Protein AF-X1KBC5-F1 (afdb_monomer_lite)

Radius of gyration: 38.92 Å; chains: 1; bounding box: 91×34×93 Å

Organism: NCBI:txid412755

Structure (mmCIF, N/CA/C/O backbone):
data_AF-X1KBC5-F1
#
_entry.id   AF-X1KBC5-F1
#
loop_
_atom_site.group_PDB
_atom_site.id
_atom_site.type_symbol
_atom_site.label_atom_id
_atom_site.label_alt_id
_atom_site.label_comp_id
_atom_site.label_asym_id
_atom_site.label_entity_id
_atom_site.label_seq_id
_atom_site.pdbx_PDB_ins_code
_atom_site.Cartn_x
_atom_site.Cartn_y
_atom_site.Cartn_z
_atom_site.occupancy
_atom_site.B_iso_or_equiv
_atom_site.auth_seq_id
_atom_site.auth_comp_id
_atom_site.auth_asym_id
_atom_site.auth_atom_id
_atom_site.pdbx_PDB_model_num
ATOM 1 N N . ALA A 1 1 ? -58.749 5.833 42.499 1.00 76.19 1 ALA A N 1
ATOM 2 C CA . ALA A 1 1 ? -58.230 7.006 41.766 1.00 76.19 1 ALA A CA 1
ATOM 3 C C . ALA A 1 1 ? -57.050 7.653 42.496 1.00 76.19 1 ALA A C 1
ATOM 5 O O . ALA A 1 1 ? -55.941 7.533 42.007 1.00 76.19 1 ALA A O 1
ATOM 6 N N . ILE A 1 2 ? -57.238 8.266 43.675 1.00 81.00 2 ILE A N 1
ATOM 7 C CA . ILE A 1 2 ? -56.149 8.982 44.378 1.00 81.00 2 ILE A CA 1
ATOM 8 C C . ILE A 1 2 ? -55.017 8.040 44.823 1.00 81.00 2 ILE A C 1
ATOM 10 O O . ILE A 1 2 ? -53.859 8.348 44.585 1.00 81.00 2 ILE A O 1
ATOM 14 N N . LYS A 1 3 ? -55.345 6.866 45.383 1.00 84.31 3 LYS A N 1
ATOM 15 C CA . LYS A 1 3 ? -54.356 5.842 45.777 1.00 84.31 3 LYS A CA 1
ATOM 16 C C . LYS A 1 3 ? -53.437 5.443 44.619 1.00 84.31 3 LYS A C 1
ATOM 18 O O . LYS A 1 3 ? -52.230 5.565 44.730 1.00 84.31 3 LYS A O 1
ATOM 23 N N . GLN A 1 4 ? -54.033 5.083 43.485 1.00 85.12 4 GLN A N 1
ATOM 24 C CA . GLN A 1 4 ? -53.296 4.706 42.280 1.00 85.12 4 GLN A CA 1
ATOM 25 C C . GLN A 1 4 ? -52.372 5.829 41.787 1.00 85.12 4 GLN A C 1
ATOM 27 O O . GLN A 1 4 ? -51.233 5.563 41.435 1.00 85.12 4 GLN A O 1
ATOM 32 N N . LYS A 1 5 ? -52.834 7.086 41.820 1.00 86.62 5 LYS A N 1
ATOM 33 C CA . LYS A 1 5 ? -51.998 8.234 41.450 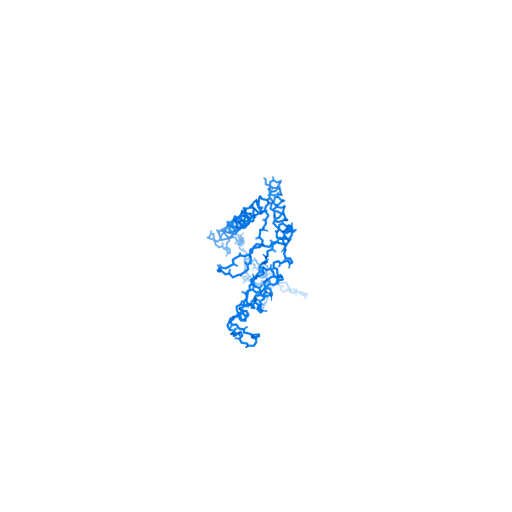1.00 86.62 5 LYS A CA 1
ATOM 34 C C . LYS A 1 5 ? -50.789 8.392 42.381 1.00 86.62 5 LYS A C 1
ATOM 36 O O . LYS A 1 5 ? -49.703 8.696 41.915 1.00 86.62 5 LYS A O 1
ATOM 41 N N . ILE A 1 6 ? -50.974 8.174 43.682 1.00 85.00 6 ILE A N 1
ATOM 42 C CA . ILE A 1 6 ? -49.884 8.234 44.665 1.00 85.00 6 ILE A CA 1
ATOM 43 C C . ILE A 1 6 ? -48.887 7.089 44.443 1.00 85.00 6 ILE A C 1
ATOM 45 O O . ILE A 1 6 ? -47.687 7.328 44.489 1.00 85.00 6 ILE A O 1
ATOM 49 N N . ASP A 1 7 ? -49.363 5.875 44.157 1.00 84.25 7 ASP A N 1
ATOM 50 C CA . ASP A 1 7 ? -48.495 4.732 43.835 1.00 84.25 7 ASP A CA 1
ATOM 51 C C . ASP A 1 7 ? -47.686 4.980 42.547 1.00 84.25 7 ASP A C 1
ATOM 53 O O . ASP A 1 7 ? -46.494 4.684 42.484 1.00 84.25 7 ASP A O 1
ATOM 57 N N . GLU A 1 8 ? -48.308 5.583 41.530 1.00 85.25 8 GLU A N 1
ATOM 58 C CA . GLU A 1 8 ? -47.637 5.998 40.293 1.00 85.25 8 GLU A CA 1
ATOM 59 C C . GLU A 1 8 ? -46.605 7.111 40.542 1.00 85.25 8 GLU A C 1
ATOM 61 O O . GLU A 1 8 ? -45.491 7.037 40.024 1.00 85.25 8 GLU A O 1
ATOM 66 N N . ASP A 1 9 ? -46.925 8.108 41.372 1.00 85.50 9 ASP A N 1
ATOM 67 C CA . ASP A 1 9 ? -45.998 9.186 41.736 1.00 85.50 9 ASP A CA 1
ATOM 68 C C . ASP A 1 9 ? -44.779 8.647 42.510 1.00 85.50 9 ASP A C 1
ATOM 70 O O . ASP A 1 9 ? -43.650 9.071 42.252 1.00 85.50 9 ASP A O 1
ATOM 74 N N . LEU A 1 10 ? -44.977 7.675 43.411 1.00 83.00 10 LEU A N 1
ATOM 75 C CA . LEU A 1 10 ? -43.889 6.988 44.119 1.00 83.00 10 LEU A CA 1
ATOM 76 C C . LEU A 1 10 ? -42.991 6.213 43.149 1.00 83.00 10 LEU A C 1
ATOM 78 O O . LEU A 1 10 ? -41.766 6.332 43.213 1.00 83.00 10 LEU A O 1
ATOM 82 N N . LEU A 1 11 ? -43.591 5.496 42.194 1.00 80.38 11 LEU A N 1
ATOM 83 C CA . LEU A 1 11 ? -42.859 4.774 41.156 1.00 80.38 11 LEU A CA 1
ATOM 84 C C . LEU A 1 11 ? -42.029 5.720 40.274 1.00 80.38 11 LEU A C 1
ATOM 86 O O . LEU A 1 11 ? -40.856 5.447 40.013 1.00 80.38 11 LEU A O 1
ATOM 90 N N . ILE A 1 12 ? -42.609 6.843 39.838 1.00 82.62 12 ILE A N 1
ATOM 91 C CA . ILE A 1 12 ? -41.923 7.861 39.023 1.00 82.62 12 ILE A CA 1
ATOM 92 C C . ILE A 1 12 ? -40.741 8.457 39.790 1.00 82.62 12 ILE A C 1
ATOM 94 O O . ILE A 1 12 ? -39.660 8.640 39.229 1.00 82.62 12 ILE A O 1
ATOM 98 N N . GLN A 1 13 ? -40.921 8.722 41.083 1.00 79.12 13 GLN A N 1
ATOM 99 C CA . GLN A 1 13 ? -39.869 9.250 41.952 1.00 79.12 13 GLN A CA 1
ATOM 100 C 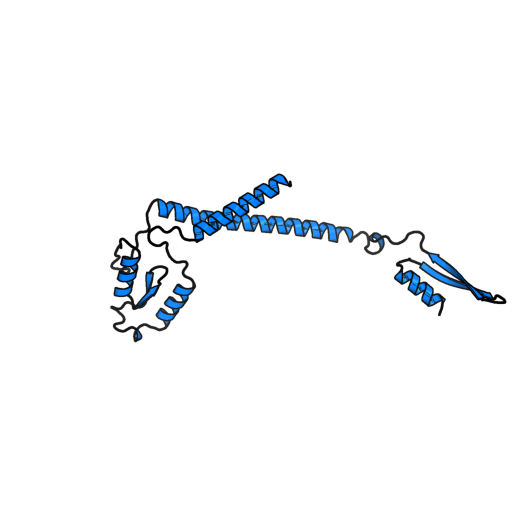C . GLN A 1 13 ? -38.860 8.180 42.393 1.00 79.12 13 GLN A C 1
ATOM 102 O O . GLN A 1 13 ? -37.941 8.486 43.148 1.00 79.12 13 GLN A O 1
ATOM 107 N N . SER A 1 14 ? -38.987 6.944 41.893 1.00 74.56 14 SER A N 1
ATOM 108 C CA . SER A 1 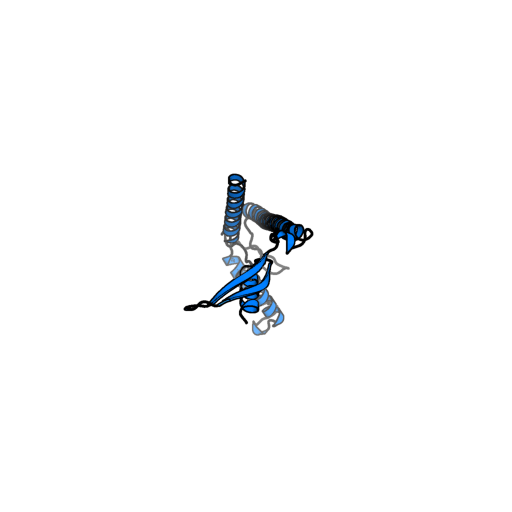14 ? -38.132 5.807 42.252 1.00 74.56 14 SER A CA 1
ATOM 109 C C . SER A 1 14 ? -38.101 5.521 43.758 1.00 74.56 14 SER A C 1
ATOM 111 O O . SER A 1 14 ? -37.108 5.009 44.273 1.00 74.56 14 SER A O 1
ATOM 113 N N . VAL A 1 15 ? -39.188 5.842 44.462 1.00 77.94 15 VAL A N 1
ATOM 114 C CA . VAL A 1 15 ? -39.368 5.529 45.878 1.00 77.94 15 VAL A CA 1
ATOM 115 C C . VAL A 1 15 ? -40.023 4.158 45.965 1.00 77.94 15 VAL A C 1
ATOM 117 O O . VAL A 1 15 ? -41.142 3.972 45.493 1.00 77.94 15 VAL A O 1
ATOM 120 N N . ASP A 1 16 ? -39.318 3.196 46.560 1.00 77.62 16 ASP A N 1
ATOM 121 C CA . ASP A 1 16 ? -39.866 1.863 46.800 1.00 77.62 16 ASP A CA 1
ATOM 122 C C . ASP A 1 16 ? -40.865 1.920 47.959 1.00 77.62 16 ASP A C 1
ATOM 124 O O . ASP A 1 16 ? -40.506 1.965 49.141 1.00 77.62 16 ASP A O 1
ATOM 128 N N . GLY A 1 17 ? -42.139 2.027 47.601 1.00 81.31 17 GLY A N 1
ATOM 129 C CA . GLY A 1 17 ? -43.228 2.137 48.547 1.00 81.31 17 GLY A CA 1
ATOM 130 C C . GLY A 1 17 ? -44.588 2.082 47.872 1.00 81.31 17 GLY A C 1
ATOM 131 O O . GLY A 1 17 ? -44.711 2.180 46.653 1.00 81.31 17 GLY A O 1
ATOM 132 N N . PHE A 1 18 ? -45.623 1.929 48.688 1.00 86.44 18 PHE A N 1
ATOM 133 C CA . PHE A 1 18 ? -47.008 1.950 48.233 1.00 86.44 18 PHE A CA 1
ATOM 134 C C . PHE A 1 18 ? -47.912 2.627 49.264 1.00 86.44 18 PHE A C 1
ATOM 136 O O . PHE A 1 18 ? -47.627 2.681 50.466 1.00 86.44 18 PHE A O 1
ATOM 143 N N . CYS A 1 19 ? -49.030 3.159 48.788 1.00 87.56 19 CYS A N 1
ATOM 144 C CA . CYS A 1 19 ? -50.081 3.738 49.599 1.00 87.56 19 CYS A CA 1
ATOM 145 C C . CYS A 1 19 ? -51.061 2.640 50.019 1.00 87.56 19 CYS A C 1
ATOM 147 O O . CYS A 1 19 ? -51.812 2.090 49.217 1.00 87.56 19 CYS A O 1
ATOM 149 N N . ASP A 1 20 ? -51.077 2.312 51.304 1.00 84.25 20 ASP A N 1
ATOM 150 C CA . ASP A 1 20 ? -51.966 1.287 51.853 1.00 84.25 20 ASP A CA 1
ATOM 151 C C . ASP A 1 20 ? -53.401 1.813 51.944 1.00 84.25 20 ASP A C 1
ATOM 153 O O . ASP A 1 20 ? -54.314 1.279 51.306 1.00 84.25 20 ASP A O 1
ATOM 157 N N . GLU A 1 21 ? -53.574 2.961 52.597 1.00 84.69 21 GLU A N 1
ATOM 158 C CA . GLU A 1 21 ? -54.878 3.575 52.836 1.00 84.69 21 GLU A CA 1
ATOM 159 C C . GLU A 1 21 ? -54.807 5.105 52.735 1.00 84.69 21 GLU A C 1
ATOM 161 O O . GLU A 1 21 ? -53.769 5.717 52.989 1.00 84.69 21 GLU A O 1
ATOM 166 N N . ILE A 1 22 ? -55.927 5.740 52.378 1.00 83.81 22 ILE A N 1
ATOM 167 C CA . ILE A 1 22 ? -56.077 7.197 52.404 1.00 83.81 22 ILE A CA 1
ATOM 168 C C . ILE A 1 22 ? -57.158 7.542 53.414 1.00 83.81 22 ILE A C 1
ATOM 170 O O . ILE A 1 22 ? -58.333 7.252 53.196 1.00 83.81 22 ILE A O 1
ATOM 174 N N . LEU A 1 23 ? -56.764 8.213 54.493 1.00 85.88 23 LEU A N 1
ATOM 175 C CA . LEU A 1 23 ? -57.711 8.738 55.460 1.00 85.88 23 LEU A CA 1
ATOM 176 C C . LEU A 1 23 ? -58.277 10.060 54.931 1.00 85.88 23 LEU A C 1
ATOM 178 O O . LEU A 1 23 ? -57.536 11.031 54.762 1.00 85.88 23 LEU A O 1
ATOM 182 N N . ALA A 1 24 ? -59.580 10.099 54.669 1.00 84.94 24 ALA A N 1
ATOM 183 C CA . ALA A 1 24 ? -60.289 11.325 54.324 1.00 84.94 24 ALA A CA 1
ATOM 184 C C . ALA A 1 24 ? -60.915 11.925 55.590 1.00 84.94 24 ALA A C 1
ATOM 186 O O . ALA A 1 24 ? -61.767 11.305 56.224 1.00 84.94 24 ALA A O 1
ATOM 187 N N . ILE A 1 25 ? -60.488 13.130 55.963 1.00 83.38 25 ILE A N 1
ATOM 188 C CA . ILE A 1 25 ? -61.093 13.919 57.037 1.00 83.38 25 ILE A CA 1
ATOM 189 C C . ILE A 1 25 ? -61.975 14.965 56.372 1.00 83.38 25 ILE A C 1
ATOM 191 O O . ILE A 1 25 ? -61.466 15.904 55.757 1.00 83.38 25 ILE A O 1
ATOM 195 N N . GLN A 1 26 ? -63.290 14.789 56.481 1.00 78.75 26 GLN A N 1
ATOM 196 C CA . GLN A 1 26 ? -64.243 15.726 55.902 1.00 78.75 26 GLN A CA 1
ATOM 197 C C . GLN A 1 26 ? -64.307 17.005 56.731 1.00 78.75 26 GLN A C 1
ATOM 199 O O . GLN A 1 26 ? -64.578 16.971 57.934 1.00 78.75 26 GLN A O 1
ATOM 204 N N . GLY A 1 27 ? -64.021 18.130 56.086 1.00 76.94 27 GLY A N 1
ATOM 205 C CA . GLY A 1 27 ? -64.061 19.452 56.699 1.00 76.94 27 GLY A CA 1
ATOM 206 C C . GLY A 1 27 ? -65.258 20.253 56.200 1.00 76.94 27 GLY A C 1
ATOM 207 O O . GLY A 1 27 ? -65.782 20.012 55.121 1.00 76.94 27 GLY A O 1
ATOM 208 N N . ILE A 1 28 ? -65.675 21.263 56.968 1.00 71.06 28 ILE A N 1
ATOM 209 C CA . ILE A 1 28 ? -66.809 22.134 56.600 1.00 71.06 28 ILE A CA 1
ATOM 210 C C . ILE A 1 28 ? -66.509 22.961 55.332 1.00 71.06 28 ILE A C 1
ATOM 212 O O . ILE A 1 28 ? -67.430 23.366 54.629 1.00 71.06 28 ILE A O 1
ATOM 216 N N . ILE A 1 29 ? -65.229 23.215 55.033 1.00 74.19 29 ILE A N 1
ATOM 217 C CA . ILE A 1 29 ? -64.793 24.037 53.889 1.00 74.19 29 ILE A CA 1
ATOM 218 C C . ILE A 1 29 ? -63.993 23.209 52.871 1.00 74.19 29 ILE A C 1
ATOM 220 O O . ILE A 1 29 ? -64.163 23.402 51.670 1.00 74.19 29 ILE A O 1
ATOM 224 N N . GLN A 1 30 ? -63.130 22.292 53.325 1.00 77.50 30 GLN A N 1
ATOM 225 C CA . GLN A 1 30 ? -62.334 21.411 52.464 1.00 77.50 30 GLN A CA 1
ATOM 226 C C . GLN A 1 30 ? -62.091 20.058 53.135 1.00 77.50 30 GLN A C 1
ATOM 228 O O . GLN A 1 30 ? -61.814 19.995 54.335 1.00 77.50 30 GLN A O 1
ATOM 233 N N . ASP A 1 31 ? -62.128 18.995 52.334 1.00 82.12 31 ASP A N 1
ATOM 234 C CA . ASP A 1 31 ? -61.733 17.653 52.751 1.00 82.12 31 ASP A CA 1
ATOM 235 C C . ASP A 1 31 ? -60.208 17.527 52.743 1.00 82.12 31 ASP A C 1
ATOM 237 O O . ASP A 1 31 ? -59.537 17.885 51.772 1.00 82.12 31 ASP A O 1
ATOM 241 N N . THR A 1 32 ? -59.648 16.996 53.827 1.00 82.56 32 THR A N 1
ATOM 242 C CA . THR A 1 32 ? -58.213 16.726 53.944 1.00 82.56 32 THR A CA 1
ATOM 243 C C . THR A 1 32 ? -57.950 15.244 53.721 1.00 82.56 32 THR A C 1
ATOM 245 O O . THR A 1 32 ? -58.472 14.402 54.448 1.00 82.56 32 THR A O 1
ATOM 248 N N . TYR A 1 33 ? -57.103 14.918 52.745 1.00 83.75 33 TYR A N 1
ATOM 249 C CA . TYR A 1 33 ? -56.676 13.546 52.471 1.00 83.75 33 TYR A CA 1
ATOM 250 C C . TYR A 1 33 ? -55.283 13.311 53.058 1.00 83.75 33 TYR A C 1
ATOM 252 O O . TYR A 1 33 ? -54.325 13.980 52.672 1.00 83.75 33 TYR A O 1
ATOM 260 N N . LYS A 1 34 ? -55.157 12.355 53.982 1.00 85.44 34 LYS A N 1
ATOM 261 C CA . LYS A 1 34 ? -53.883 11.948 54.584 1.00 85.44 34 LYS A CA 1
ATOM 262 C C . LYS A 1 34 ? -53.533 10.523 54.135 1.00 85.44 34 LYS A C 1
ATOM 264 O O . LYS A 1 34 ? -54.122 9.574 54.658 1.00 85.44 34 LYS A O 1
ATOM 269 N N . PRO A 1 35 ? -52.608 10.345 53.175 1.00 84.62 35 PRO A N 1
ATOM 270 C CA . PRO A 1 35 ? -52.197 9.017 52.740 1.00 84.62 35 PRO A CA 1
ATOM 271 C C . PRO A 1 35 ? -51.313 8.349 53.796 1.00 84.62 35 PRO A C 1
ATOM 273 O O . PRO A 1 35 ? -50.428 8.977 54.380 1.00 84.62 35 PRO A O 1
ATOM 276 N N . ARG A 1 36 ? -51.545 7.058 54.026 1.00 85.19 36 ARG A N 1
ATOM 277 C CA . ARG A 1 36 ? -50.656 6.182 54.784 1.00 85.19 36 ARG A CA 1
ATOM 278 C C . ARG A 1 36 ? -49.750 5.461 53.794 1.00 85.19 36 ARG A C 1
ATOM 280 O O . ARG A 1 36 ? -50.211 4.627 53.015 1.00 85.19 36 ARG A O 1
ATOM 287 N N . LEU A 1 37 ? -48.477 5.832 53.814 1.00 83.69 37 LEU A N 1
ATOM 288 C CA . LEU A 1 37 ? -47.452 5.294 52.929 1.00 83.69 37 LEU A CA 1
ATOM 289 C C . LEU A 1 37 ? -46.601 4.286 53.693 1.00 83.69 37 LEU A C 1
ATOM 291 O O . LEU A 1 37 ? -46.187 4.560 54.820 1.00 83.69 37 LEU A O 1
ATOM 295 N N . TRP A 1 38 ? -46.330 3.152 53.064 1.00 83.00 38 TRP A N 1
ATOM 296 C CA . TRP A 1 38 ? -45.272 2.245 53.482 1.00 83.00 38 TRP A CA 1
ATOM 297 C C . TRP A 1 38 ? -44.112 2.456 52.530 1.00 83.00 38 TRP A C 1
ATOM 299 O O . TRP A 1 38 ? -44.254 2.238 51.331 1.00 83.00 38 TRP A O 1
ATOM 309 N N . ILE A 1 39 ? -43.001 2.944 53.066 1.00 80.31 39 ILE A N 1
ATOM 310 C CA . ILE A 1 39 ? -41.774 3.195 52.317 1.00 80.31 39 ILE A CA 1
ATOM 311 C C . ILE A 1 39 ? -40.738 2.225 52.870 1.00 80.31 39 ILE A C 1
ATOM 313 O O . ILE A 1 39 ? -40.626 2.087 54.091 1.00 80.31 39 ILE A O 1
ATOM 317 N N . ALA A 1 40 ? -40.023 1.535 51.988 1.00 72.69 40 ALA A N 1
ATOM 318 C CA . ALA A 1 40 ? -38.922 0.678 52.395 1.00 72.69 40 ALA A CA 1
ATOM 319 C C . ALA A 1 40 ? -37.838 1.514 53.101 1.00 72.69 40 ALA A C 1
ATOM 321 O O . ALA A 1 40 ? -37.458 2.585 52.627 1.00 72.69 40 ALA A O 1
ATOM 322 N N . GLU A 1 41 ? -37.360 1.035 54.253 1.00 61.72 41 GLU A N 1
ATOM 323 C CA . GLU A 1 41 ? -36.314 1.699 55.049 1.00 61.72 41 GLU A CA 1
ATOM 324 C C . GLU A 1 41 ? -34.967 1.715 54.310 1.00 61.72 41 GLU A C 1
ATOM 326 O O . GLU A 1 41 ? -34.223 2.694 54.365 1.00 61.72 41 GLU A O 1
ATOM 331 N N . GLU A 1 42 ? -34.703 0.665 53.535 1.00 58.97 42 GLU A N 1
ATOM 332 C CA . GLU A 1 42 ? -33.583 0.581 52.610 1.00 58.97 42 GLU A CA 1
ATOM 333 C C . GLU A 1 42 ? -34.104 0.839 51.196 1.00 58.97 42 GLU A C 1
ATOM 335 O O . GLU A 1 42 ? -34.808 0.016 50.609 1.00 58.97 42 GLU A O 1
ATOM 340 N N . GLN A 1 43 ? -33.772 2.002 50.634 1.00 54.00 43 GLN A N 1
ATOM 341 C CA . GLN A 1 43 ? -33.976 2.212 49.207 1.00 54.00 43 GLN A CA 1
ATOM 342 C C . GLN A 1 43 ? -33.025 1.280 48.454 1.00 54.00 43 GLN A C 1
ATOM 344 O O . GLN A 1 43 ? -31.843 1.229 48.810 1.00 54.00 43 GLN A O 1
ATOM 349 N N . PRO A 1 44 ? -33.475 0.580 47.398 1.00 51.66 44 PRO A N 1
ATOM 350 C CA . PRO A 1 44 ? -32.559 -0.151 46.550 1.00 51.66 44 PRO A CA 1
ATOM 351 C C . PRO A 1 44 ? -31.628 0.872 45.900 1.00 51.66 44 PRO A C 1
ATOM 353 O O . PRO A 1 44 ? -31.977 1.530 44.916 1.00 51.66 44 PRO A O 1
ATOM 356 N N . THR A 1 45 ? -30.421 1.020 46.448 1.00 53.53 45 THR A N 1
ATOM 357 C CA . THR A 1 45 ? -29.321 1.647 45.728 1.00 53.53 45 THR A CA 1
ATOM 358 C C . THR A 1 45 ? -29.171 0.910 44.396 1.00 53.53 45 THR A C 1
ATOM 360 O O . THR A 1 45 ? -29.630 -0.225 44.222 1.00 53.53 45 THR A O 1
ATOM 363 N N . LEU A 1 46 ? -28.540 1.544 43.411 1.00 47.69 46 LEU A N 1
ATOM 364 C CA . LEU A 1 46 ? -28.272 0.924 42.107 1.00 47.69 46 LEU A CA 1
ATOM 365 C C . LEU A 1 46 ? -27.657 -0.495 42.208 1.00 47.69 46 LEU A C 1
ATOM 367 O O . LEU A 1 46 ? -27.818 -1.281 41.277 1.00 47.69 46 LEU A O 1
ATOM 371 N N . GLU A 1 47 ? -27.040 -0.843 43.342 1.00 45.44 47 GLU A N 1
ATOM 372 C CA . GLU A 1 47 ? -26.519 -2.172 43.694 1.00 45.44 47 GLU A CA 1
ATOM 373 C C . GLU A 1 47 ? -27.594 -3.254 43.920 1.00 45.44 47 GLU A C 1
ATOM 375 O O . GLU A 1 47 ? -27.350 -4.420 43.622 1.00 45.44 47 GLU A O 1
ATOM 380 N N . ALA A 1 48 ? -28.794 -2.905 44.393 1.00 46.12 48 ALA A N 1
ATOM 381 C CA . ALA A 1 48 ? -29.882 -3.865 44.613 1.00 46.12 48 ALA A CA 1
ATOM 382 C C . ALA A 1 48 ? -30.721 -4.111 43.343 1.00 46.12 48 ALA A C 1
ATOM 384 O O . ALA A 1 48 ? -31.199 -5.222 43.116 1.00 46.12 48 ALA A O 1
ATOM 385 N N . LYS A 1 49 ? -30.858 -3.103 42.463 1.00 47.75 49 LYS A N 1
ATOM 386 C CA . LYS A 1 49 ? -31.526 -3.252 41.148 1.00 47.75 49 LYS A CA 1
ATOM 387 C C . LYS A 1 49 ? -30.685 -4.043 40.143 1.00 47.75 49 LYS A C 1
ATOM 389 O O . LYS A 1 49 ? -31.220 -4.688 39.242 1.00 47.75 49 LYS A O 1
ATOM 394 N N . LEU A 1 50 ? -29.366 -3.984 40.288 1.00 47.47 50 LEU A N 1
ATOM 395 C CA . LEU A 1 50 ? -28.397 -4.719 39.488 1.00 47.47 50 LEU A CA 1
ATOM 396 C C . LEU A 1 50 ? -27.665 -5.660 40.432 1.00 47.47 50 LEU A C 1
ATOM 398 O O . LEU A 1 50 ? -26.533 -5.372 40.803 1.00 47.47 50 LEU A O 1
ATOM 402 N N . GLY A 1 51 ? -28.352 -6.736 40.836 1.00 42.22 51 GLY A N 1
ATOM 403 C CA . GLY A 1 51 ? -27.863 -7.720 41.800 1.00 42.22 51 GLY A CA 1
ATOM 404 C C . GLY A 1 51 ? -26.357 -7.955 41.702 1.00 42.22 51 GLY A C 1
ATOM 405 O O . GLY A 1 51 ? -25.800 -7.989 40.602 1.00 42.22 51 GLY A O 1
ATOM 406 N N . THR A 1 52 ? -25.738 -8.103 42.871 1.00 46.72 52 THR A N 1
ATOM 407 C CA . THR A 1 52 ? -24.307 -8.209 43.222 1.00 46.72 52 THR A CA 1
ATOM 408 C C . THR A 1 52 ? -23.387 -9.010 42.284 1.00 46.72 52 THR A C 1
ATOM 410 O O . THR A 1 52 ? -22.170 -8.938 42.412 1.00 46.72 52 THR A O 1
ATOM 413 N N . GLU A 1 53 ? -23.919 -9.697 41.280 1.00 48.00 53 GLU A N 1
ATOM 414 C CA . GLU A 1 53 ? -23.191 -10.320 40.175 1.00 48.00 53 GLU A CA 1
ATOM 415 C C . GLU A 1 53 ? -22.860 -9.365 39.002 1.00 48.00 53 GLU A C 1
ATOM 417 O O . GLU A 1 53 ? -22.056 -9.719 38.139 1.00 48.00 53 GLU A O 1
ATOM 422 N N . ARG A 1 54 ? -23.432 -8.147 38.927 1.00 45.72 54 ARG A N 1
ATOM 423 C CA . ARG A 1 54 ? -23.320 -7.281 37.726 1.00 45.72 54 ARG A CA 1
ATOM 424 C C . ARG A 1 54 ? -22.363 -6.089 37.797 1.00 45.72 54 ARG A C 1
ATOM 426 O O . ARG A 1 54 ? -22.080 -5.525 36.743 1.00 45.72 54 ARG A O 1
ATOM 433 N N . LEU A 1 55 ? -21.782 -5.742 38.947 1.00 47.59 55 LEU A N 1
ATOM 434 C CA . LEU A 1 55 ? -20.697 -4.735 39.020 1.00 47.59 55 LEU A CA 1
ATOM 435 C C . LEU A 1 55 ? -19.395 -5.211 38.352 1.00 47.59 55 LEU A C 1
ATOM 437 O O . LEU A 1 55 ? -18.571 -4.401 37.928 1.00 47.59 55 LEU A O 1
ATOM 441 N N . ILE A 1 56 ? -19.260 -6.525 38.170 1.00 52.12 56 ILE A N 1
ATOM 442 C CA . ILE A 1 56 ? -18.225 -7.141 37.342 1.00 52.12 56 ILE A CA 1
ATOM 443 C C . ILE A 1 56 ? -18.335 -6.646 35.886 1.00 52.12 56 ILE A C 1
ATOM 445 O O . ILE A 1 56 ? -17.319 -6.405 35.243 1.00 52.12 56 ILE A O 1
ATOM 449 N N . ALA A 1 57 ? -19.545 -6.427 35.360 1.00 54.62 57 ALA A N 1
ATOM 450 C CA . ALA A 1 57 ? -19.749 -6.130 33.943 1.00 54.62 57 ALA A CA 1
ATOM 451 C C . ALA A 1 57 ? -19.137 -4.788 33.480 1.00 54.62 57 ALA A C 1
ATOM 453 O O . ALA A 1 57 ? -18.337 -4.824 32.548 1.00 54.62 57 ALA A O 1
ATOM 454 N N . PRO A 1 58 ? -19.413 -3.614 34.087 1.00 57.84 58 PRO A N 1
ATOM 455 C CA . PRO A 1 58 ? -18.811 -2.355 33.635 1.00 57.84 58 PRO A CA 1
ATOM 456 C C . PRO A 1 58 ? -17.299 -2.288 33.899 1.00 57.84 58 PRO A C 1
ATOM 458 O O . PRO A 1 58 ? -16.563 -1.755 33.071 1.00 57.84 58 PRO A O 1
ATOM 461 N N . GLY A 1 59 ? -16.814 -2.880 34.999 1.00 62.94 59 GLY A N 1
ATOM 462 C CA . GLY A 1 59 ? -15.379 -2.962 35.294 1.00 62.94 59 GLY A CA 1
ATOM 463 C C . GLY A 1 59 ? -14.619 -3.835 34.290 1.00 62.94 59 GLY A C 1
ATOM 464 O O . GLY A 1 59 ? -13.586 -3.416 33.768 1.00 62.94 59 GLY A O 1
ATOM 465 N N . ILE A 1 60 ? -15.164 -5.011 33.951 1.00 63.69 60 ILE A N 1
ATOM 466 C CA . ILE A 1 60 ? -14.605 -5.878 32.906 1.00 63.69 60 ILE A CA 1
ATOM 467 C C . ILE A 1 60 ? -14.680 -5.195 31.543 1.00 63.69 60 ILE A C 1
ATOM 469 O O . ILE A 1 60 ? -13.692 -5.227 30.821 1.00 63.69 60 ILE A O 1
ATOM 473 N N . ILE A 1 61 ? -15.792 -4.540 31.190 1.00 64.44 61 ILE A N 1
ATOM 474 C CA . ILE A 1 61 ? -15.923 -3.832 29.906 1.00 64.44 61 ILE A CA 1
ATOM 475 C C . ILE A 1 61 ? -14.849 -2.745 29.777 1.00 64.44 61 ILE A C 1
ATOM 477 O O . ILE A 1 61 ? -14.184 -2.674 28.746 1.00 64.44 61 ILE A O 1
ATOM 481 N N . MET A 1 62 ? -14.611 -1.948 30.822 1.00 69.31 62 MET A N 1
ATOM 482 C CA . MET A 1 62 ? -13.557 -0.926 30.811 1.00 69.31 62 MET A CA 1
ATOM 483 C C . MET A 1 62 ? -12.153 -1.532 30.701 1.00 69.31 62 MET A C 1
ATOM 485 O O . MET A 1 62 ? -11.338 -1.046 29.915 1.00 69.31 62 MET A O 1
ATOM 489 N N . ALA A 1 63 ? -11.873 -2.620 31.424 1.00 70.06 63 ALA A N 1
ATOM 490 C CA . ALA A 1 63 ? -10.599 -3.332 31.320 1.00 70.06 63 ALA A CA 1
ATOM 491 C C . ALA A 1 63 ? -10.386 -3.944 29.922 1.00 70.06 63 ALA A C 1
ATOM 493 O O . ALA A 1 63 ? -9.276 -3.922 29.393 1.00 70.06 63 ALA A O 1
ATOM 494 N N . LEU A 1 64 ? -11.455 -4.446 29.299 1.00 71.50 64 LEU A N 1
ATOM 495 C CA . LEU A 1 64 ? -11.430 -5.053 27.971 1.00 71.50 64 LEU A CA 1
ATOM 496 C C . LEU A 1 64 ? -11.227 -3.993 26.880 1.00 71.50 64 LEU A C 1
ATOM 498 O O . LEU A 1 64 ? -10.414 -4.197 25.983 1.00 71.50 64 LEU A O 1
ATOM 502 N N . ILE A 1 65 ? -11.879 -2.830 27.002 1.00 73.81 65 ILE A N 1
ATOM 503 C CA . ILE A 1 65 ? -11.633 -1.664 26.139 1.00 73.81 65 ILE A CA 1
ATOM 504 C C . ILE A 1 65 ? -10.168 -1.237 26.239 1.00 73.81 65 ILE A C 1
ATOM 506 O O . ILE A 1 65 ? -9.530 -1.046 25.208 1.00 73.81 65 ILE A O 1
ATOM 510 N N . TYR A 1 66 ? -9.623 -1.144 27.457 1.00 71.38 66 TYR A N 1
ATOM 511 C CA . TYR A 1 66 ? -8.231 -0.753 27.688 1.00 71.38 66 TYR A CA 1
ATOM 512 C C . TYR A 1 66 ? -7.226 -1.766 27.112 1.00 71.38 66 TYR A C 1
ATOM 514 O O . TYR A 1 66 ? -6.226 -1.394 26.499 1.00 71.38 66 TYR A O 1
ATOM 522 N N . ALA A 1 67 ? -7.501 -3.065 27.255 1.00 70.56 67 ALA A N 1
ATOM 523 C CA . ALA A 1 67 ? -6.674 -4.116 26.668 1.00 70.56 67 ALA A CA 1
ATOM 524 C C . ALA A 1 67 ? -6.708 -4.079 25.129 1.00 70.56 67 ALA A C 1
ATOM 526 O O . ALA A 1 67 ? -5.663 -4.184 24.485 1.00 70.56 67 ALA A O 1
ATOM 527 N N . ILE A 1 68 ? -7.889 -3.876 24.533 1.00 70.81 68 ILE A N 1
ATOM 528 C CA . ILE A 1 68 ? -8.053 -3.769 23.077 1.00 70.81 68 ILE A CA 1
ATOM 529 C C . ILE A 1 68 ? -7.331 -2.533 22.530 1.00 70.81 68 ILE A C 1
ATOM 531 O O . ILE A 1 68 ? -6.661 -2.640 21.503 1.00 70.81 68 ILE A O 1
ATOM 535 N N . THR A 1 69 ? -7.401 -1.378 23.200 1.00 69.06 69 THR A N 1
ATOM 536 C CA . THR A 1 69 ? -6.673 -0.179 22.753 1.00 69.06 69 THR A CA 1
ATOM 537 C C . THR A 1 69 ? -5.162 -0.353 22.835 1.00 69.06 69 THR A C 1
ATOM 539 O O . THR A 1 69 ? -4.477 0.042 21.895 1.00 69.06 69 THR A O 1
ATOM 542 N N . ILE A 1 70 ? -4.623 -0.997 23.877 1.00 74.38 70 ILE A N 1
ATOM 543 C CA . ILE A 1 70 ? -3.183 -1.307 23.947 1.00 74.38 70 ILE A CA 1
ATOM 544 C C . ILE A 1 70 ? -2.757 -2.199 22.777 1.00 74.38 70 ILE A C 1
ATOM 546 O O . ILE A 1 70 ? -1.752 -1.916 22.124 1.00 74.38 70 ILE A O 1
ATOM 550 N N . ILE A 1 71 ? -3.526 -3.253 22.486 1.00 73.06 71 ILE A N 1
ATOM 551 C CA . ILE A 1 71 ? -3.235 -4.165 21.372 1.00 73.06 71 ILE A CA 1
ATOM 552 C C . ILE A 1 71 ? -3.302 -3.416 20.034 1.00 73.06 71 ILE A C 1
ATOM 554 O O . ILE A 1 71 ? -2.396 -3.550 19.213 1.00 73.06 71 ILE A O 1
ATOM 558 N N . ALA A 1 72 ? -4.321 -2.579 19.821 1.00 65.94 72 ALA A N 1
ATOM 559 C CA . ALA A 1 72 ? -4.463 -1.781 18.604 1.00 65.94 72 ALA A CA 1
ATOM 560 C C . ALA A 1 72 ? -3.300 -0.791 18.416 1.00 65.94 72 ALA A C 1
ATOM 562 O O . ALA A 1 72 ? -2.764 -0.665 17.313 1.00 65.94 72 ALA A O 1
ATOM 563 N N . VAL A 1 73 ? -2.855 -0.131 19.490 1.00 69.81 73 VAL A N 1
ATOM 564 C CA . VAL A 1 73 ? -1.684 0.758 19.465 1.00 69.81 73 VAL A CA 1
ATOM 565 C C . VAL A 1 73 ? -0.411 -0.032 19.157 1.00 69.81 73 VAL A C 1
ATOM 567 O O . VAL A 1 73 ? 0.364 0.385 18.300 1.00 69.81 73 VAL A O 1
ATOM 570 N N . ALA A 1 74 ? -0.215 -1.199 19.777 1.00 68.69 74 ALA A N 1
ATOM 571 C CA . ALA A 1 74 ? 0.945 -2.051 19.521 1.00 68.69 74 ALA A CA 1
ATOM 572 C C . ALA A 1 74 ? 1.002 -2.538 18.062 1.00 68.69 74 ALA A C 1
ATOM 574 O O . ALA A 1 74 ? 2.061 -2.467 17.440 1.00 68.69 74 ALA A O 1
ATOM 575 N N . ILE A 1 75 ? -0.132 -2.962 17.489 1.00 70.50 75 ILE A N 1
ATOM 576 C CA . ILE A 1 75 ? -0.232 -3.341 16.071 1.00 70.50 75 ILE A CA 1
ATOM 577 C C . ILE A 1 75 ? 0.081 -2.139 15.178 1.00 70.50 75 ILE A C 1
ATOM 579 O O . ILE A 1 75 ? 0.858 -2.266 14.238 1.00 70.50 75 ILE A O 1
ATOM 583 N N . THR A 1 76 ? -0.464 -0.962 15.490 1.00 67.12 76 THR A N 1
ATOM 584 C CA . THR A 1 76 ? -0.226 0.257 14.702 1.00 67.12 76 THR A CA 1
ATOM 585 C C . THR A 1 76 ? 1.253 0.649 14.707 1.00 67.12 76 THR A C 1
ATOM 587 O O . THR A 1 76 ? 1.809 0.952 13.653 1.00 67.12 76 THR A O 1
ATOM 590 N N . ILE A 1 77 ? 1.919 0.583 15.866 1.00 69.00 77 ILE A N 1
ATOM 591 C CA . ILE A 1 77 ? 3.364 0.825 15.985 1.00 69.00 77 ILE A CA 1
ATOM 592 C C . ILE A 1 77 ? 4.145 -0.215 15.181 1.00 69.00 77 ILE A C 1
ATOM 594 O O . ILE A 1 77 ? 5.063 0.147 14.452 1.00 69.00 77 ILE A O 1
ATOM 598 N N . LEU A 1 78 ? 3.784 -1.495 15.275 1.00 69.88 78 LEU A N 1
ATOM 599 C CA . LEU A 1 78 ? 4.487 -2.569 14.576 1.00 69.88 78 LEU A CA 1
ATOM 600 C C . LEU A 1 78 ? 4.347 -2.447 13.053 1.00 69.88 78 LEU A C 1
ATOM 602 O O . LEU A 1 78 ? 5.339 -2.576 12.339 1.00 69.88 78 LEU A O 1
ATOM 606 N N . VAL A 1 79 ? 3.153 -2.112 12.557 1.00 65.50 79 VAL A N 1
ATOM 607 C CA . VAL A 1 79 ? 2.908 -1.816 11.137 1.00 65.50 79 VAL A CA 1
ATOM 608 C C . VAL A 1 79 ? 3.693 -0.579 10.700 1.00 65.50 79 VAL A C 1
ATOM 610 O O . VAL A 1 79 ? 4.338 -0.612 9.655 1.00 65.50 79 VAL A O 1
ATOM 613 N N . ALA A 1 80 ? 3.714 0.487 11.503 1.00 62.50 80 ALA A N 1
ATOM 614 C CA . ALA A 1 80 ? 4.493 1.683 11.195 1.00 62.50 80 ALA A CA 1
ATOM 615 C C . ALA A 1 80 ? 6.001 1.392 11.138 1.00 62.50 80 ALA A C 1
ATOM 617 O O . ALA A 1 80 ? 6.661 1.799 10.187 1.00 62.50 80 ALA A O 1
ATOM 618 N N . VAL A 1 81 ? 6.550 0.641 12.098 1.00 66.25 81 VAL A N 1
ATOM 619 C CA . VAL A 1 81 ? 7.962 0.222 12.098 1.00 66.25 81 VAL A CA 1
ATOM 620 C C . VAL A 1 81 ? 8.264 -0.675 10.902 1.00 66.25 81 VAL A C 1
ATOM 622 O O . VAL A 1 81 ? 9.296 -0.496 10.262 1.00 66.25 81 VAL A O 1
ATOM 625 N N . TYR A 1 82 ? 7.366 -1.598 10.553 1.00 61.66 82 TYR A N 1
ATOM 626 C CA . TYR A 1 82 ? 7.524 -2.451 9.379 1.00 61.66 82 TYR A CA 1
ATOM 627 C C . TYR A 1 82 ? 7.585 -1.617 8.092 1.00 61.66 82 TYR A C 1
ATOM 629 O O . TYR A 1 82 ? 8.565 -1.715 7.354 1.00 61.66 82 TYR A O 1
ATOM 637 N N . LEU A 1 83 ? 6.614 -0.725 7.874 1.00 55.22 83 LEU A N 1
ATOM 638 C CA . LEU A 1 83 ? 6.583 0.182 6.723 1.00 55.22 83 LEU A CA 1
ATOM 639 C C . LEU A 1 83 ? 7.819 1.091 6.673 1.00 55.22 83 LEU A C 1
ATOM 641 O O . LEU A 1 83 ? 8.427 1.244 5.613 1.00 55.22 83 LEU A O 1
ATOM 645 N N . LEU A 1 84 ? 8.242 1.643 7.815 1.00 55.25 84 LEU A N 1
ATOM 646 C CA . LEU A 1 84 ? 9.457 2.452 7.912 1.00 55.25 84 LEU A CA 1
ATOM 647 C C . LEU A 1 84 ? 10.704 1.624 7.590 1.00 55.25 84 LEU A C 1
ATOM 649 O O . LEU A 1 84 ? 11.538 2.083 6.822 1.00 55.25 84 LEU A O 1
ATOM 653 N N . SER A 1 85 ? 10.832 0.401 8.104 1.00 53.72 85 SER A N 1
ATOM 654 C CA . SER A 1 85 ? 12.001 -0.456 7.860 1.00 53.72 85 SER A CA 1
ATOM 655 C C . SER A 1 85 ? 12.139 -0.866 6.391 1.00 53.72 85 SER A C 1
ATOM 657 O O . SER A 1 85 ? 13.241 -0.817 5.845 1.00 53.72 85 SER A O 1
ATOM 659 N N . GLN A 1 86 ? 11.022 -1.177 5.723 1.00 53.91 86 GLN A N 1
ATOM 660 C CA . GLN A 1 86 ? 10.990 -1.449 4.284 1.00 53.91 86 GLN A CA 1
ATOM 661 C C . GLN A 1 86 ? 11.396 -0.206 3.483 1.00 53.91 86 GLN A C 1
ATOM 663 O O . GLN A 1 86 ? 12.185 -0.310 2.544 1.00 53.91 86 GLN A O 1
ATOM 668 N N . SER A 1 87 ? 10.926 0.973 3.906 1.00 54.25 87 SER A N 1
ATOM 669 C CA . SER A 1 87 ? 11.243 2.259 3.272 1.00 54.25 87 SER A CA 1
ATOM 670 C C . SER A 1 87 ? 12.705 2.670 3.482 1.00 54.25 87 SER A C 1
ATOM 672 O O . SER A 1 87 ? 13.358 3.125 2.553 1.00 54.25 87 SER A O 1
ATOM 674 N N . PHE A 1 88 ? 13.262 2.498 4.683 1.00 48.62 88 PHE A N 1
ATOM 675 C CA . PHE A 1 88 ? 14.647 2.874 4.983 1.00 48.62 88 PHE A CA 1
ATOM 676 C C . PHE A 1 88 ? 15.664 1.966 4.291 1.00 48.62 88 PHE A C 1
ATOM 678 O O . PHE A 1 88 ? 16.677 2.476 3.816 1.00 48.62 88 PHE A O 1
ATOM 685 N N . MET A 1 89 ? 15.410 0.653 4.199 1.00 48.75 89 MET A N 1
ATOM 686 C CA . MET A 1 89 ? 16.312 -0.251 3.473 1.00 48.75 89 MET A CA 1
ATOM 687 C C . MET A 1 89 ? 16.354 0.077 1.979 1.00 48.75 89 MET A C 1
ATOM 689 O O . MET A 1 89 ? 17.441 0.155 1.413 1.00 48.75 89 MET A O 1
ATOM 693 N N . THR A 1 90 ? 15.205 0.386 1.369 1.00 55.22 90 THR A N 1
ATOM 694 C CA . THR A 1 90 ? 15.179 0.891 -0.009 1.00 55.22 90 THR A CA 1
ATOM 695 C C . THR A 1 90 ? 15.903 2.234 -0.107 1.00 55.22 90 THR A C 1
ATOM 697 O O . THR A 1 90 ? 16.831 2.358 -0.887 1.00 55.22 90 THR A O 1
ATOM 700 N N . ILE A 1 91 ? 15.618 3.228 0.734 1.00 50.31 91 ILE A N 1
ATOM 701 C CA . ILE A 1 91 ? 16.288 4.542 0.645 1.00 50.31 91 ILE A CA 1
ATOM 702 C C . ILE A 1 91 ? 17.816 4.443 0.795 1.00 50.31 91 ILE A C 1
ATOM 704 O O . ILE A 1 91 ? 18.545 5.077 0.033 1.00 50.31 91 ILE A O 1
ATOM 708 N N . ALA A 1 92 ? 18.317 3.657 1.751 1.00 48.22 92 ALA A N 1
ATOM 709 C CA . ALA A 1 92 ? 19.754 3.498 1.967 1.00 48.22 92 ALA A CA 1
ATOM 710 C C . ALA A 1 92 ? 20.448 2.860 0.752 1.00 48.22 92 ALA A C 1
ATOM 712 O O . ALA A 1 92 ? 21.523 3.307 0.351 1.00 48.22 92 ALA A O 1
ATOM 713 N N . GLU A 1 93 ? 19.813 1.869 0.122 1.00 52.62 93 GLU A N 1
ATOM 714 C CA . GLU A 1 93 ? 20.304 1.279 -1.125 1.00 52.62 93 GLU A CA 1
ATOM 715 C C . GLU A 1 93 ? 20.277 2.273 -2.290 1.00 52.62 93 GLU A C 1
ATOM 717 O O . GLU A 1 93 ? 21.213 2.300 -3.085 1.00 52.62 93 GLU A O 1
ATOM 722 N N . TRP A 1 94 ? 19.262 3.135 -2.363 1.00 52.25 94 TRP A N 1
ATOM 723 C CA . TRP A 1 94 ? 19.090 4.113 -3.442 1.00 52.25 94 TRP A CA 1
ATOM 724 C C . TRP A 1 94 ? 20.056 5.296 -3.340 1.00 52.25 94 TRP A C 1
ATOM 726 O O . TRP A 1 94 ? 20.510 5.822 -4.354 1.00 52.25 94 TRP A O 1
ATOM 736 N N . VAL A 1 95 ? 20.401 5.707 -2.118 1.00 52.50 95 VAL A N 1
ATOM 737 C CA . VAL A 1 95 ? 21.439 6.719 -1.872 1.00 52.50 95 VAL A CA 1
ATOM 738 C C . VAL A 1 95 ? 22.830 6.143 -2.156 1.00 52.50 95 VAL A C 1
ATOM 740 O O . VAL A 1 95 ? 23.689 6.846 -2.684 1.00 52.50 95 VAL A O 1
ATOM 743 N N . ALA A 1 96 ? 23.062 4.864 -1.842 1.00 51.44 96 ALA A N 1
ATOM 744 C CA . ALA A 1 96 ? 24.340 4.198 -2.092 1.00 51.44 96 ALA A CA 1
ATOM 745 C C . ALA A 1 96 ? 24.544 3.796 -3.567 1.00 51.44 96 ALA A C 1
ATOM 747 O O . ALA A 1 96 ? 25.681 3.736 -4.039 1.00 51.44 96 ALA A O 1
ATOM 748 N N . LYS A 1 97 ? 23.461 3.517 -4.299 1.00 56.19 97 LYS A N 1
ATOM 749 C CA . LYS A 1 97 ? 23.454 3.207 -5.732 1.00 56.19 97 LYS A CA 1
ATOM 750 C C . LYS A 1 97 ? 22.321 3.997 -6.392 1.00 56.19 97 LYS A C 1
ATOM 752 O O . LYS A 1 97 ? 21.174 3.556 -6.303 1.00 56.19 97 LYS A O 1
ATOM 757 N N . PRO A 1 98 ? 22.608 5.134 -7.057 1.00 55.84 98 PRO A N 1
ATOM 758 C CA . PRO A 1 98 ? 21.568 5.868 -7.766 1.00 55.84 98 PRO A CA 1
ATOM 759 C C . PRO A 1 98 ? 20.859 4.919 -8.746 1.00 55.84 98 PRO A C 1
ATOM 761 O O . PRO A 1 98 ? 21.539 4.111 -9.392 1.00 55.84 98 PRO A O 1
ATOM 764 N N . PRO A 1 99 ? 19.517 4.968 -8.831 1.00 57.72 99 PRO A N 1
ATOM 765 C CA . PRO A 1 99 ? 18.744 4.044 -9.646 1.00 57.72 99 PRO A CA 1
ATOM 766 C C . PRO A 1 99 ? 19.222 4.124 -11.095 1.00 57.72 99 PRO A C 1
ATOM 768 O O . PRO A 1 99 ? 19.135 5.166 -11.741 1.00 57.72 99 PRO A O 1
ATOM 771 N N . GLN A 1 100 ? 19.765 3.018 -11.596 1.00 65.88 100 GLN A N 1
ATOM 772 C CA . GLN A 1 100 ? 20.054 2.875 -13.014 1.00 65.88 100 GLN A CA 1
ATOM 773 C C . GLN A 1 100 ? 18.753 2.495 -13.710 1.00 65.88 100 GLN A C 1
ATOM 775 O O . GLN A 1 100 ? 18.130 1.489 -13.365 1.00 65.88 100 GLN A O 1
ATOM 780 N N . TYR A 1 101 ? 18.327 3.303 -14.676 1.00 74.44 101 TYR A N 1
ATOM 781 C CA . TYR A 1 101 ? 17.140 3.007 -15.464 1.00 74.44 101 TYR A CA 1
ATOM 782 C C . TYR A 1 101 ? 17.479 1.913 -16.472 1.00 74.44 101 TYR A C 1
ATOM 784 O O . TYR A 1 101 ? 18.080 2.180 -17.511 1.00 74.44 101 TYR A O 1
ATOM 792 N N . VAL A 1 102 ? 17.142 0.667 -16.146 1.00 80.38 102 VAL A N 1
ATOM 793 C CA . VAL A 1 102 ? 17.344 -0.478 -17.039 1.00 80.38 102 VAL A CA 1
ATOM 794 C C . VAL A 1 102 ? 16.064 -0.710 -17.832 1.00 80.38 102 VAL A C 1
ATOM 796 O O . VAL A 1 102 ? 15.003 -0.955 -17.263 1.00 80.38 102 VAL A O 1
ATOM 799 N N . GLY A 1 103 ? 16.160 -0.597 -19.151 1.00 83.75 103 GLY A N 1
ATOM 800 C CA . GLY A 1 103 ? 15.077 -0.846 -20.090 1.00 83.75 103 GLY A CA 1
ATOM 801 C C . GLY A 1 103 ? 15.472 -1.804 -21.202 1.00 83.75 103 GLY A C 1
ATOM 802 O O . GLY A 1 103 ? 16.420 -2.566 -21.046 1.00 83.75 103 GLY A O 1
ATOM 803 N N . GLY A 1 104 ? 14.754 -1.758 -22.323 1.00 81.88 104 GLY A N 1
ATOM 804 C CA . GLY A 1 104 ? 14.942 -2.691 -23.434 1.00 81.88 104 GLY A CA 1
ATOM 805 C C . GLY A 1 104 ? 13.997 -3.891 -23.374 1.00 81.88 104 GLY A C 1
ATOM 806 O O . GLY A 1 104 ? 12.922 -3.835 -22.768 1.00 81.88 104 GLY A O 1
ATOM 807 N N . THR A 1 105 ? 14.398 -4.977 -24.027 1.00 80.06 105 THR A N 1
ATOM 808 C CA . THR A 1 105 ? 13.709 -6.273 -23.935 1.00 80.06 105 THR A CA 1
ATOM 809 C C . THR A 1 105 ? 14.413 -7.154 -22.897 1.00 80.06 105 THR A C 1
ATOM 811 O O . THR A 1 105 ? 15.575 -6.890 -22.573 1.00 80.06 105 THR A O 1
ATOM 814 N N . PRO A 1 106 ? 13.771 -8.218 -22.380 1.00 76.88 106 PRO A N 1
ATOM 815 C CA . PRO A 1 106 ? 14.435 -9.170 -21.484 1.00 76.88 106 PRO A CA 1
ATOM 816 C C . PRO A 1 106 ? 15.728 -9.770 -22.064 1.00 76.88 106 PRO A C 1
ATOM 818 O O . PRO A 1 106 ? 16.622 -10.157 -21.317 1.00 76.88 106 PRO A O 1
ATOM 821 N N . GLU A 1 107 ? 15.832 -9.828 -23.392 1.00 79.56 107 GLU A N 1
ATOM 822 C CA . GLU A 1 107 ? 16.963 -10.394 -24.131 1.00 79.56 107 GLU A CA 1
ATOM 823 C C . GLU A 1 107 ? 18.077 -9.364 -24.372 1.00 79.56 107 GLU A C 1
ATOM 825 O O . GLU A 1 107 ? 19.254 -9.716 -24.449 1.00 79.56 107 GLU A O 1
ATOM 830 N N . THR A 1 108 ? 17.717 -8.081 -24.466 1.00 84.31 108 THR A N 1
ATOM 831 C CA . THR A 1 108 ? 18.632 -6.967 -24.748 1.00 84.31 108 THR A CA 1
ATOM 832 C C . THR A 1 108 ? 18.413 -5.802 -23.774 1.00 84.31 108 THR A C 1
ATOM 834 O O . THR A 1 108 ? 17.822 -4.779 -24.135 1.00 84.31 108 THR A O 1
ATOM 837 N N . PRO A 1 109 ? 18.891 -5.923 -22.521 1.00 86.06 109 PRO A N 1
ATOM 838 C CA . PRO A 1 109 ? 18.771 -4.853 -21.541 1.00 86.06 109 PRO A CA 1
ATOM 839 C C . PRO A 1 109 ? 19.682 -3.668 -21.894 1.00 86.06 109 PRO A C 1
ATOM 841 O O . PRO A 1 109 ? 20.865 -3.835 -22.197 1.00 86.06 109 PRO A O 1
ATOM 844 N N . VAL A 1 110 ? 19.143 -2.453 -21.804 1.00 86.69 110 VAL A N 1
ATOM 845 C CA . VAL A 1 110 ? 19.852 -1.189 -22.047 1.00 86.69 110 VAL A CA 1
ATOM 846 C C . VAL A 1 110 ? 19.771 -0.318 -20.801 1.00 86.69 110 VAL A C 1
ATOM 848 O O . VAL A 1 110 ? 18.697 -0.134 -20.235 1.00 86.69 110 VAL A O 1
ATOM 851 N N . VAL A 1 111 ? 20.905 0.237 -20.376 1.00 85.12 111 VAL A N 1
ATOM 852 C CA . VAL A 1 111 ? 20.965 1.159 -19.235 1.00 85.12 111 VAL A CA 1
ATOM 853 C C . VAL A 1 111 ? 20.930 2.598 -19.738 1.00 85.12 111 VAL A C 1
ATOM 855 O O . VAL A 1 111 ? 21.775 3.003 -20.536 1.00 85.12 111 VAL A O 1
ATOM 858 N N . TYR A 1 112 ? 19.971 3.372 -19.245 1.00 83.12 112 TYR A N 1
ATOM 859 C CA . TYR A 1 112 ? 19.763 4.775 -19.590 1.00 83.12 112 TYR A CA 1
ATOM 860 C C . TYR A 1 112 ? 20.280 5.693 -18.481 1.00 83.12 112 TYR A C 1
ATOM 862 O O . TYR A 1 112 ? 20.313 5.316 -17.306 1.00 83.12 112 TYR A O 1
ATOM 870 N N . LYS A 1 113 ? 20.698 6.909 -18.855 1.00 77.31 113 LYS A N 1
ATOM 871 C CA . LYS A 1 113 ? 21.322 7.859 -17.920 1.00 77.31 113 LYS A CA 1
ATOM 872 C C . LYS A 1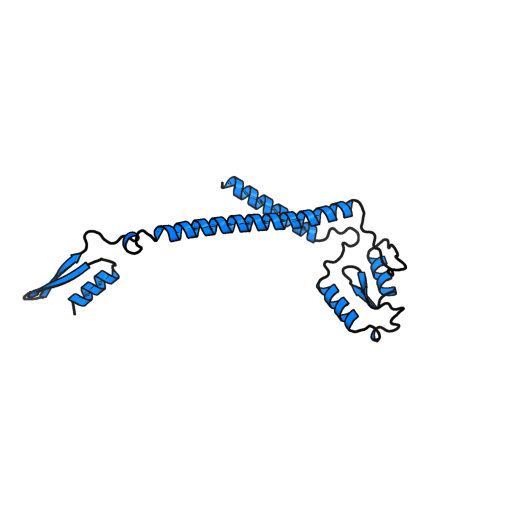 113 ? 20.318 8.761 -17.210 1.00 77.31 113 LYS A C 1
ATOM 874 O O . LYS A 1 113 ? 20.644 9.286 -16.150 1.00 77.31 113 LYS A O 1
ATOM 879 N N . SER A 1 114 ? 19.127 8.940 -17.775 1.00 81.62 114 SER A N 1
ATOM 880 C CA . SER A 1 114 ? 18.052 9.753 -17.203 1.00 81.62 114 SER A CA 1
ATOM 881 C C . SER A 1 114 ? 16.692 9.086 -17.377 1.00 81.62 114 SER A C 1
ATOM 883 O O . SER A 1 114 ? 16.506 8.225 -18.247 1.00 81.62 114 SER A O 1
ATOM 885 N N . TRP A 1 115 ? 15.715 9.522 -16.579 1.00 81.62 115 TRP A N 1
ATOM 886 C CA . TRP A 1 115 ? 14.339 9.045 -16.701 1.00 81.62 115 TRP A CA 1
ATOM 887 C C . TRP A 1 115 ? 13.729 9.375 -18.073 1.00 81.62 115 TRP A C 1
ATOM 889 O O . TRP A 1 115 ? 12.997 8.569 -18.648 1.00 81.62 115 TRP A O 1
ATOM 899 N N . SER A 1 116 ? 14.048 10.549 -18.626 1.00 85.00 116 SER A N 1
ATOM 900 C CA . SER A 1 116 ? 13.551 10.978 -19.937 1.00 85.00 116 SER A CA 1
ATOM 901 C C . SER A 1 116 ? 14.088 10.119 -21.082 1.00 85.00 116 SER A C 1
ATOM 903 O O . SER A 1 116 ? 13.323 9.755 -21.978 1.00 85.00 116 SER A O 1
ATOM 905 N N . GLU A 1 117 ? 15.373 9.755 -21.042 1.00 85.94 117 GLU A N 1
ATOM 906 C CA . GLU A 1 117 ? 15.984 8.847 -22.015 1.00 85.94 117 GLU A CA 1
ATOM 907 C C . GLU A 1 117 ? 15.377 7.449 -21.912 1.00 85.94 117 GLU A C 1
ATOM 909 O O . GLU A 1 117 ? 15.022 6.858 -22.931 1.00 85.94 117 GLU A O 1
ATOM 914 N N . TYR A 1 118 ? 15.198 6.953 -20.687 1.00 88.31 118 TYR A N 1
ATOM 915 C CA . TYR A 1 118 ? 14.578 5.659 -20.426 1.00 88.31 118 TYR A CA 1
ATOM 916 C C . TYR A 1 118 ? 13.153 5.577 -20.969 1.00 88.31 118 TYR A C 1
ATOM 918 O O . TYR A 1 118 ? 12.841 4.678 -21.748 1.00 88.31 118 TYR A O 1
ATOM 926 N N . LEU A 1 119 ? 12.295 6.533 -20.603 1.00 89.31 119 LEU A N 1
ATOM 927 C CA . LEU A 1 119 ? 10.896 6.528 -21.021 1.00 89.31 119 LEU A CA 1
ATOM 928 C C . LEU A 1 119 ? 10.778 6.662 -22.545 1.00 89.31 119 LEU A C 1
ATOM 930 O O . LEU A 1 119 ? 9.995 5.951 -23.172 1.00 89.31 119 LEU A O 1
ATOM 934 N N . SER A 1 120 ? 11.601 7.523 -23.154 1.00 89.69 120 SER A N 1
ATOM 935 C CA . SER A 1 120 ? 11.655 7.671 -24.613 1.00 89.69 120 SER A CA 1
ATOM 936 C C . SER A 1 120 ? 12.107 6.376 -25.290 1.00 89.69 120 SER A C 1
ATOM 938 O O . SER A 1 120 ? 11.490 5.948 -26.260 1.00 89.69 120 SER A O 1
ATOM 940 N N . GLY A 1 121 ? 13.140 5.718 -24.756 1.00 89.44 121 GLY A N 1
ATOM 941 C CA . GLY A 1 121 ? 13.621 4.426 -25.244 1.00 89.44 121 GLY A CA 1
ATOM 942 C C . GLY A 1 121 ? 12.556 3.333 -25.169 1.00 89.44 121 GLY A C 1
ATOM 943 O O . GLY A 1 121 ? 12.377 2.583 -26.124 1.00 89.44 121 GLY A O 1
ATOM 944 N N . GLN A 1 122 ? 11.787 3.293 -24.083 1.00 91.31 122 GLN A N 1
ATOM 945 C CA . GLN A 1 122 ? 10.672 2.359 -23.930 1.00 91.31 122 GLN A CA 1
ATOM 946 C C . GLN A 1 122 ? 9.546 2.633 -24.934 1.00 91.31 122 GLN A C 1
ATOM 948 O O . GLN A 1 122 ? 9.053 1.703 -25.568 1.00 91.31 122 GLN A O 1
ATOM 953 N N . HIS A 1 123 ? 9.186 3.899 -25.168 1.00 92.00 123 HIS A N 1
ATOM 954 C CA . HIS A 1 123 ? 8.172 4.263 -26.168 1.00 92.00 123 HIS A CA 1
ATOM 955 C C . HIS A 1 123 ? 8.593 3.950 -27.611 1.00 92.00 123 HIS A C 1
ATOM 957 O O . HIS A 1 123 ? 7.738 3.852 -28.496 1.00 92.00 123 HIS A O 1
ATOM 963 N N . LEU A 1 124 ? 9.890 3.786 -27.882 1.00 91.88 124 LEU A N 1
ATOM 964 C CA . LEU A 1 124 ? 10.369 3.312 -29.182 1.00 91.88 124 LEU A CA 1
ATOM 965 C C . LEU A 1 124 ? 10.153 1.807 -29.372 1.00 91.88 124 LEU A C 1
ATOM 967 O O . LEU A 1 124 ? 9.991 1.379 -30.510 1.00 91.88 124 LEU A O 1
ATOM 971 N N . LEU A 1 125 ? 10.117 1.027 -28.290 1.00 91.50 125 LEU A N 1
ATOM 972 C CA . LEU A 1 125 ? 10.028 -0.437 -28.329 1.00 91.50 125 LEU A CA 1
ATOM 973 C C . LEU A 1 125 ? 8.605 -0.965 -28.114 1.00 91.50 125 LEU A C 1
ATOM 975 O O . LEU A 1 125 ? 8.235 -1.974 -28.710 1.00 91.50 125 LEU A O 1
ATOM 979 N N . TYR A 1 126 ? 7.803 -0.280 -27.301 1.00 93.94 126 TYR A N 1
ATOM 980 C CA . TYR A 1 126 ? 6.470 -0.721 -26.887 1.00 93.94 126 TYR A CA 1
ATOM 981 C C . TYR A 1 126 ? 5.394 0.293 -27.290 1.00 93.94 126 TYR A C 1
ATOM 983 O O . TYR A 1 126 ? 5.651 1.500 -27.359 1.00 93.94 126 TYR A O 1
ATOM 991 N N . TRP A 1 127 ? 4.178 -0.182 -27.562 1.00 94.31 127 TRP A N 1
ATOM 992 C CA . TRP A 1 127 ? 3.020 0.680 -27.828 1.00 94.31 127 TRP A CA 1
ATOM 993 C C . TRP A 1 127 ? 2.500 1.359 -26.567 1.00 94.31 127 TRP A C 1
ATOM 995 O O . TRP A 1 127 ? 2.196 2.553 -26.590 1.00 94.31 127 TRP A O 1
ATOM 1005 N N . TYR A 1 128 ? 2.459 0.620 -25.461 1.00 92.88 128 TYR A N 1
ATOM 1006 C CA . TYR A 1 128 ? 1.964 1.098 -24.180 1.00 92.88 128 TYR A CA 1
ATOM 1007 C C . TYR A 1 128 ? 3.104 1.109 -23.171 1.00 92.88 128 TYR A C 1
ATOM 1009 O O . TYR A 1 128 ? 3.727 0.085 -22.916 1.00 92.88 128 TYR A O 1
ATOM 1017 N N . VAL A 1 129 ? 3.393 2.272 -22.591 1.00 92.88 129 VAL A N 1
ATOM 1018 C CA . VAL A 1 129 ? 4.463 2.428 -21.599 1.00 92.88 129 VAL A CA 1
ATOM 1019 C C . VAL A 1 129 ? 3.916 3.175 -20.398 1.00 92.88 129 VAL A C 1
ATOM 1021 O O . VAL A 1 129 ? 3.312 4.240 -20.531 1.00 92.88 129 VAL A O 1
ATOM 1024 N N . CYS A 1 130 ? 4.120 2.618 -19.208 1.00 86.62 130 CYS A N 1
ATOM 1025 C CA . CYS A 1 130 ? 3.658 3.224 -17.969 1.00 86.62 130 CYS A CA 1
ATOM 1026 C C . CYS A 1 130 ? 4.439 4.523 -17.672 1.00 86.62 130 CYS A C 1
ATOM 1028 O O . CYS A 1 130 ? 5.652 4.470 -17.468 1.00 86.62 130 CYS A O 1
ATOM 1030 N N . PRO A 1 131 ? 3.785 5.691 -17.523 1.00 84.50 131 PRO A N 1
ATOM 1031 C CA . PRO A 1 131 ? 4.474 6.965 -17.263 1.00 84.50 131 PRO A CA 1
ATOM 1032 C C . PRO A 1 131 ? 5.050 7.081 -15.838 1.00 84.50 131 PRO A C 1
ATOM 1034 O O . PRO A 1 131 ? 5.745 8.052 -15.507 1.00 84.50 131 PRO A O 1
ATOM 1037 N N . LYS A 1 132 ? 4.726 6.119 -14.963 1.00 80.44 132 LYS A N 1
ATOM 1038 C CA . LYS A 1 132 ? 5.162 6.083 -13.564 1.00 80.44 132 LYS A CA 1
ATOM 1039 C C . LYS A 1 132 ? 6.433 5.249 -13.361 1.00 80.44 132 LYS A C 1
ATOM 1041 O O . LYS A 1 132 ? 7.280 5.659 -12.574 1.00 80.44 132 LYS A O 1
ATOM 1046 N N . CYS A 1 133 ? 6.570 4.110 -14.046 1.00 80.94 133 CYS A N 1
ATOM 1047 C CA . CYS A 1 133 ? 7.699 3.176 -13.880 1.00 80.94 133 CYS A CA 1
ATOM 1048 C C . CYS A 1 133 ? 8.379 2.740 -15.192 1.00 80.94 133 CYS A C 1
ATOM 1050 O O . CYS A 1 133 ? 9.439 2.137 -15.129 1.00 80.94 133 CYS A O 1
ATOM 1052 N N . GLY A 1 134 ? 7.800 3.066 -16.356 1.00 85.19 134 GLY A N 1
ATOM 1053 C CA . GLY A 1 134 ? 8.321 2.749 -17.689 1.00 85.19 134 GLY A CA 1
ATOM 1054 C C . GLY A 1 134 ? 8.185 1.290 -18.109 1.00 85.19 134 GLY A C 1
ATOM 1055 O O . GLY A 1 134 ? 8.795 0.894 -19.098 1.00 85.19 134 GLY A O 1
ATOM 1056 N N . ALA A 1 135 ? 7.369 0.500 -17.403 1.00 86.31 135 ALA A N 1
ATOM 1057 C CA . ALA A 1 135 ? 6.972 -0.830 -17.855 1.00 86.31 135 ALA A CA 1
ATOM 1058 C C . ALA A 1 135 ? 6.293 -0.741 -19.231 1.00 86.31 135 ALA A C 1
ATOM 1060 O O . ALA A 1 135 ? 5.337 0.023 -19.395 1.00 86.31 135 ALA A O 1
ATOM 1061 N N . GLY A 1 136 ? 6.820 -1.491 -20.200 1.00 89.00 136 GLY A N 1
ATOM 1062 C CA . GLY A 1 136 ? 6.334 -1.551 -21.575 1.00 89.00 136 GLY A CA 1
ATOM 1063 C C . GLY A 1 136 ? 5.455 -2.777 -21.830 1.00 89.00 136 GLY A C 1
ATOM 1064 O O . GLY A 1 136 ? 5.740 -3.860 -21.325 1.00 89.00 136 GLY A O 1
ATOM 1065 N N . TYR A 1 137 ? 4.406 -2.595 -22.630 1.00 91.44 137 TYR A N 1
ATOM 1066 C CA . TYR A 1 137 ? 3.439 -3.610 -23.054 1.00 91.44 137 TYR A CA 1
ATOM 1067 C C . TYR A 1 137 ? 3.171 -3.463 -24.557 1.00 91.44 137 TYR A C 1
ATOM 1069 O O . TYR A 1 137 ? 3.195 -2.348 -25.091 1.00 91.44 137 TYR A O 1
ATOM 1077 N N . GLY A 1 138 ? 2.935 -4.578 -25.250 1.00 89.75 138 GLY A N 1
ATOM 1078 C CA . GLY A 1 138 ? 2.787 -4.608 -26.702 1.00 89.75 138 GLY A CA 1
ATOM 1079 C C . GLY A 1 138 ? 4.075 -4.227 -27.435 1.00 89.75 138 GLY A C 1
ATOM 1080 O O . GLY A 1 138 ? 4.228 -3.083 -27.867 1.00 89.75 138 GLY A O 1
ATOM 1081 N N . LEU A 1 139 ? 5.004 -5.178 -27.589 1.00 92.75 139 LEU A N 1
ATOM 1082 C CA . LEU A 1 139 ? 6.227 -4.990 -28.382 1.00 92.75 139 LEU A CA 1
ATOM 1083 C C . LEU A 1 139 ? 5.884 -4.628 -29.828 1.00 92.75 139 LEU A C 1
ATOM 1085 O O . LEU A 1 139 ? 5.190 -5.377 -30.508 1.00 92.75 139 LEU A O 1
ATOM 1089 N N . LYS A 1 140 ? 6.436 -3.519 -30.323 1.00 93.19 140 LYS A N 1
ATOM 1090 C CA . LYS A 1 140 ? 6.221 -3.048 -31.702 1.00 93.19 140 LYS A CA 1
ATOM 1091 C C . LYS A 1 140 ? 6.783 -3.993 -32.760 1.00 93.19 140 LYS A C 1
ATOM 1093 O O . LYS A 1 140 ? 6.312 -4.007 -33.890 1.00 93.19 140 LYS A O 1
ATOM 1098 N N . GLU A 1 141 ? 7.798 -4.774 -32.398 1.00 92.12 141 GLU A N 1
ATOM 1099 C CA . GLU A 1 141 ? 8.344 -5.821 -33.265 1.00 92.12 141 GLU A CA 1
ATOM 1100 C C . GLU A 1 141 ? 7.352 -6.981 -33.446 1.00 92.12 141 GLU A C 1
ATOM 1102 O O . GLU A 1 141 ? 7.261 -7.555 -34.528 1.00 92.12 141 GLU A O 1
ATOM 1107 N N . THR A 1 142 ? 6.576 -7.299 -32.405 1.00 91.81 142 THR A N 1
ATOM 1108 C CA . THR A 1 142 ? 5.550 -8.352 -32.431 1.00 91.81 142 THR A CA 1
ATOM 1109 C C . THR A 1 142 ? 4.233 -7.852 -33.021 1.00 91.81 142 THR A C 1
ATOM 1111 O O . THR A 1 142 ? 3.574 -8.584 -33.756 1.00 91.81 142 THR A O 1
ATOM 1114 N N . TYR A 1 143 ? 3.868 -6.606 -32.723 1.00 92.38 143 TYR A N 1
ATOM 1115 C CA . TYR A 1 143 ? 2.623 -5.964 -33.134 1.00 92.38 143 TYR A CA 1
ATOM 1116 C C . TYR A 1 143 ? 2.957 -4.720 -33.972 1.00 92.38 143 TYR A C 1
ATOM 1118 O O . TYR A 1 143 ? 3.270 -3.675 -33.402 1.00 92.38 143 TYR A O 1
ATOM 1126 N N . PRO A 1 144 ? 2.944 -4.796 -35.315 1.00 90.69 144 PRO A N 1
ATOM 1127 C CA . PRO A 1 144 ? 3.337 -3.679 -36.179 1.00 90.69 144 PRO A CA 1
ATOM 1128 C C . PRO A 1 144 ? 2.423 -2.453 -36.076 1.00 90.69 144 PRO A C 1
ATOM 1130 O O . PRO A 1 144 ? 2.865 -1.338 -36.366 1.00 90.69 144 PRO A O 1
ATOM 1133 N N . HIS A 1 145 ? 1.169 -2.648 -35.665 1.00 93.06 145 HIS A N 1
ATOM 1134 C CA . HIS A 1 145 ? 0.204 -1.587 -35.407 1.00 93.06 145 HIS A CA 1
ATOM 1135 C C . HIS A 1 145 ? -0.333 -1.668 -33.974 1.00 93.06 145 HIS A C 1
ATOM 1137 O O . HIS A 1 145 ? -0.304 -2.720 -33.336 1.00 93.06 145 HIS A O 1
ATOM 1143 N N . ILE A 1 146 ? -0.811 -0.540 -33.443 1.00 91.38 146 ILE A N 1
ATOM 1144 C CA . ILE A 1 146 ? -1.325 -0.473 -32.067 1.00 91.38 146 ILE A CA 1
ATOM 1145 C C . ILE A 1 146 ? -2.617 -1.283 -31.912 1.00 91.38 146 ILE A C 1
ATOM 1147 O O . ILE A 1 146 ? -2.865 -1.859 -30.858 1.00 91.38 146 ILE A O 1
ATOM 1151 N N . GLU A 1 147 ? -3.411 -1.370 -32.978 1.00 94.12 147 GLU A N 1
ATOM 1152 C CA . GLU A 1 147 ? -4.652 -2.139 -33.036 1.00 94.12 147 GLU A CA 1
ATOM 1153 C C . GLU A 1 147 ? -4.411 -3.655 -32.978 1.00 94.12 147 GLU A C 1
ATOM 1155 O O . GLU A 1 147 ? -5.329 -4.404 -32.648 1.00 94.12 147 GLU A O 1
ATOM 1160 N N . ASP A 1 148 ? -3.184 -4.101 -33.269 1.00 93.00 148 ASP A N 1
ATOM 1161 C CA . ASP A 1 148 ? -2.800 -5.513 -33.225 1.00 93.00 148 ASP A CA 1
ATOM 1162 C C . ASP A 1 148 ? -2.485 -5.987 -31.795 1.00 93.00 148 ASP A C 1
ATOM 1164 O O . ASP A 1 148 ? -2.339 -7.190 -31.564 1.00 93.00 148 ASP A O 1
ATOM 1168 N N . VAL A 1 149 ? -2.372 -5.068 -30.827 1.00 92.81 149 VAL A N 1
ATOM 1169 C CA . VAL A 1 149 ? -2.076 -5.412 -29.432 1.00 92.81 149 VAL A CA 1
ATOM 1170 C C . VAL A 1 149 ? -3.298 -6.099 -28.802 1.00 92.81 149 VAL A C 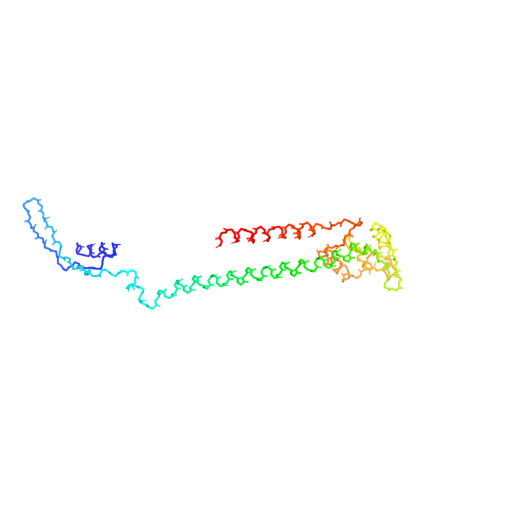1
ATOM 1172 O O . VAL A 1 149 ? -4.385 -5.516 -28.776 1.00 92.81 149 VAL A O 1
ATOM 1175 N N . PRO A 1 150 ? -3.157 -7.321 -28.252 1.00 95.12 150 PRO A N 1
ATOM 1176 C CA . PRO A 1 150 ? -4.268 -8.036 -27.641 1.00 95.12 150 PRO A CA 1
ATOM 1177 C C . PRO A 1 150 ? -4.898 -7.237 -26.502 1.00 95.12 150 PRO A C 1
ATOM 1179 O O . PRO A 1 150 ? -4.194 -6.709 -25.641 1.00 95.12 150 PRO A O 1
ATOM 1182 N N . GLN A 1 151 ? -6.231 -7.243 -26.426 1.00 94.56 151 GLN A N 1
ATOM 1183 C CA . GLN A 1 151 ? -6.961 -6.534 -25.369 1.00 94.56 151 GLN A CA 1
ATOM 1184 C C . GLN A 1 151 ? -6.500 -6.942 -23.959 1.00 94.56 151 GLN A C 1
ATOM 1186 O O . GLN A 1 151 ? -6.413 -6.098 -23.078 1.00 94.56 151 GLN A O 1
ATOM 1191 N N . ALA A 1 152 ? -6.112 -8.206 -23.763 1.00 90.50 152 ALA A N 1
ATOM 1192 C CA . ALA A 1 152 ? -5.563 -8.675 -22.493 1.00 90.50 152 ALA A CA 1
ATOM 1193 C C . ALA A 1 152 ? -4.283 -7.922 -22.070 1.00 90.50 152 ALA A C 1
ATOM 1195 O O . ALA A 1 152 ? -4.114 -7.636 -20.890 1.00 90.50 152 ALA A O 1
ATOM 1196 N N . GLU A 1 153 ? -3.393 -7.564 -23.004 1.00 89.38 153 GLU A N 1
ATOM 1197 C CA . GLU A 1 153 ? -2.205 -6.755 -22.688 1.00 89.38 153 GLU A CA 1
ATOM 1198 C C . GLU A 1 153 ? -2.579 -5.305 -22.360 1.00 89.38 153 GLU A C 1
ATOM 1200 O O . GLU A 1 153 ? -1.993 -4.702 -21.460 1.00 89.38 153 GLU A O 1
ATOM 1205 N N . VAL A 1 154 ? -3.584 -4.760 -23.050 1.00 92.19 154 VAL A N 1
ATOM 1206 C CA . VAL A 1 154 ? -4.118 -3.417 -22.781 1.00 92.19 154 VAL A CA 1
ATOM 1207 C C . VAL A 1 154 ? -4.743 -3.350 -21.384 1.00 92.19 154 VAL A C 1
ATOM 1209 O O . VAL A 1 154 ? -4.516 -2.387 -20.650 1.00 92.19 154 VAL A O 1
ATOM 1212 N N . ASP A 1 155 ? -5.483 -4.382 -20.982 1.00 91.38 155 ASP A N 1
ATOM 1213 C CA . ASP A 1 155 ? -6.106 -4.466 -19.661 1.00 91.38 155 ASP A CA 1
ATOM 1214 C C . ASP A 1 155 ? -5.047 -4.568 -18.552 1.00 91.38 155 ASP A C 1
ATOM 1216 O O . ASP A 1 155 ? -5.126 -3.837 -17.563 1.00 91.38 155 ASP A O 1
ATOM 1220 N N . ILE A 1 156 ? -3.998 -5.379 -18.755 1.00 89.81 156 ILE A N 1
ATOM 1221 C CA . ILE A 1 156 ? -2.850 -5.466 -17.835 1.00 89.81 156 ILE A CA 1
ATOM 1222 C C . ILE A 1 156 ? -2.141 -4.112 -17.719 1.00 89.81 156 ILE A C 1
ATOM 1224 O O . ILE A 1 156 ? -1.777 -3.697 -16.618 1.00 89.81 156 ILE A O 1
ATOM 1228 N N . PHE A 1 157 ? -1.941 -3.407 -18.836 1.00 91.75 157 PHE A N 1
ATOM 1229 C CA . PHE A 1 157 ? -1.366 -2.065 -18.819 1.00 91.75 157 PHE A CA 1
ATOM 1230 C C . PHE A 1 157 ? -2.219 -1.104 -17.980 1.00 91.75 157 PHE A C 1
ATOM 1232 O O . PHE A 1 157 ? -1.677 -0.389 -17.136 1.00 91.75 157 PHE A O 1
ATOM 1239 N N . ASN A 1 158 ? -3.540 -1.103 -18.167 1.00 89.62 158 ASN A N 1
ATOM 1240 C CA . ASN A 1 158 ? -4.447 -0.225 -17.428 1.00 89.62 158 ASN A CA 1
ATOM 1241 C C . ASN A 1 158 ? -4.439 -0.529 -15.921 1.00 89.62 158 ASN A C 1
ATOM 1243 O O . ASN A 1 158 ? -4.252 0.389 -15.118 1.00 89.62 158 ASN A O 1
ATOM 1247 N N . GLU A 1 159 ? -4.554 -1.805 -15.538 1.00 84.25 159 GLU A N 1
ATOM 1248 C CA . GLU A 1 159 ? -4.479 -2.246 -14.137 1.00 84.25 159 GLU A CA 1
ATOM 1249 C C . GLU A 1 159 ? -3.132 -1.872 -13.506 1.00 84.25 159 GLU A C 1
ATOM 1251 O O . GLU A 1 159 ? -3.056 -1.398 -12.366 1.00 84.25 159 GLU A O 1
ATOM 1256 N N . HIS A 1 160 ? -2.048 -2.043 -14.262 1.00 84.25 160 HIS A N 1
ATOM 1257 C CA . HIS A 1 160 ? -0.725 -1.661 -13.810 1.00 84.25 160 HIS A CA 1
ATOM 1258 C C . HIS A 1 160 ? -0.625 -0.150 -13.590 1.00 84.25 160 HIS A C 1
ATOM 1260 O O . HIS A 1 160 ? -0.133 0.281 -12.551 1.00 84.25 160 HIS A O 1
ATOM 1266 N N . VAL A 1 161 ? -1.078 0.680 -14.534 1.00 79.56 161 VAL A N 1
ATOM 1267 C CA . VAL A 1 161 ? -1.017 2.144 -14.403 1.00 79.56 161 VAL A CA 1
ATOM 1268 C C . VAL A 1 161 ? -1.809 2.630 -13.187 1.00 79.56 161 VAL A C 1
ATOM 1270 O O . VAL A 1 161 ? -1.339 3.539 -12.491 1.00 79.56 161 VAL A O 1
ATOM 1273 N N . GLU A 1 162 ? -2.957 2.019 -12.896 1.00 74.94 162 GLU A N 1
ATOM 1274 C CA . GLU A 1 162 ? -3.775 2.330 -11.721 1.00 74.94 162 GLU A CA 1
ATOM 1275 C C . GLU A 1 162 ? -3.018 2.036 -10.416 1.00 74.94 162 GLU A C 1
ATOM 1277 O O . GLU A 1 162 ? -2.853 2.931 -9.581 1.00 74.94 162 GLU A O 1
ATOM 1282 N N . ASN A 1 163 ? -2.450 0.834 -10.293 1.00 73.38 163 ASN A N 1
ATOM 1283 C CA . ASN A 1 163 ? -1.811 0.354 -9.063 1.00 73.38 163 ASN A CA 1
ATOM 1284 C C . ASN A 1 163 ? -0.323 0.719 -8.921 1.00 73.38 163 ASN A C 1
ATOM 1286 O O . ASN A 1 163 ? 0.275 0.530 -7.860 1.00 73.38 163 ASN A O 1
ATOM 1290 N N . CYS A 1 164 ? 0.313 1.234 -9.973 1.00 72.62 164 CYS A N 1
ATOM 1291 C CA . CYS A 1 164 ? 1.740 1.520 -9.957 1.00 72.62 164 CYS A CA 1
ATOM 1292 C C . CYS A 1 164 ? 2.062 2.705 -9.034 1.00 72.62 164 CYS A C 1
ATOM 1294 O O . CYS A 1 164 ? 1.569 3.824 -9.220 1.00 72.62 164 CYS A O 1
ATOM 1296 N N . LEU A 1 165 ? 2.950 2.447 -8.069 1.00 69.12 165 LEU A N 1
ATOM 1297 C CA . LEU A 1 165 ? 3.487 3.427 -7.115 1.00 69.12 165 LEU A CA 1
ATOM 1298 C C . LEU A 1 165 ? 4.544 4.350 -7.750 1.00 69.12 165 LEU A C 1
ATOM 1300 O O . LEU A 1 165 ? 4.904 5.374 -7.174 1.00 69.12 165 LEU A O 1
ATOM 1304 N N . GLY A 1 166 ? 4.995 4.009 -8.960 1.00 70.06 166 GLY A N 1
ATOM 1305 C CA . GLY A 1 166 ? 6.036 4.712 -9.698 1.00 70.06 166 GLY A CA 1
ATOM 1306 C C . GLY A 1 166 ? 7.440 4.453 -9.175 1.00 70.06 166 GLY A C 1
ATOM 1307 O O . GLY A 1 166 ? 7.636 3.829 -8.133 1.00 70.06 166 GLY A O 1
ATOM 1308 N N . ILE A 1 167 ? 8.423 4.930 -9.937 1.00 72.19 167 ILE A N 1
ATOM 1309 C CA . ILE A 1 167 ? 9.815 4.961 -9.499 1.00 72.19 167 ILE A CA 1
ATOM 1310 C C . ILE A 1 167 ? 10.289 6.415 -9.332 1.00 72.19 167 ILE A C 1
ATOM 1312 O O . ILE A 1 167 ? 9.814 7.303 -10.043 1.00 72.19 167 ILE A O 1
ATOM 1316 N N . PRO A 1 168 ? 11.214 6.680 -8.400 1.00 63.16 168 PRO A N 1
ATOM 1317 C CA . PRO A 1 168 ? 11.914 7.951 -8.254 1.00 63.16 168 PRO A CA 1
ATOM 1318 C C . PRO A 1 168 ? 12.577 8.384 -9.562 1.00 63.16 168 PRO A C 1
ATOM 1320 O O . PRO A 1 168 ? 13.291 7.616 -10.218 1.00 63.16 168 PRO A O 1
ATOM 1323 N N . LYS A 1 169 ? 12.330 9.639 -9.931 1.00 71.25 169 LYS A N 1
ATOM 1324 C CA . LYS A 1 169 ? 12.810 10.257 -11.167 1.00 71.25 169 LYS A CA 1
ATOM 1325 C C . LYS A 1 169 ? 13.973 11.173 -10.822 1.00 71.25 169 LYS A C 1
ATOM 1327 O O . LYS A 1 169 ? 13.838 12.008 -9.938 1.00 71.25 169 LYS A O 1
ATOM 1332 N N . ASP A 1 170 ? 15.114 10.971 -11.470 1.00 61.19 170 ASP A N 1
ATOM 1333 C CA . ASP A 1 170 ? 16.269 11.873 -11.449 1.00 61.19 170 ASP A CA 1
ATOM 1334 C C . ASP A 1 170 ? 16.698 12.344 -10.036 1.00 61.19 170 ASP A C 1
ATOM 1336 O O . ASP A 1 170 ? 17.069 13.495 -9.824 1.00 61.19 170 ASP A O 1
ATOM 1340 N N . GLY A 1 171 ? 16.655 11.442 -9.046 1.00 54.75 171 GLY A N 1
ATOM 1341 C CA . GLY A 1 171 ? 17.065 11.736 -7.666 1.00 54.75 171 GLY A CA 1
ATOM 1342 C C . GLY A 1 171 ? 16.038 12.499 -6.820 1.00 54.75 171 GLY A C 1
ATOM 1343 O O . GLY A 1 171 ? 16.337 12.835 -5.673 1.00 54.75 171 GLY A O 1
ATOM 1344 N N . GLU A 1 172 ? 14.825 12.740 -7.323 1.00 51.28 172 GLU A N 1
ATOM 1345 C CA . GLU A 1 172 ? 13.730 13.258 -6.506 1.00 51.28 172 GLU A CA 1
ATOM 1346 C C . GLU A 1 172 ? 13.291 12.195 -5.493 1.00 51.28 172 GLU A C 1
ATOM 1348 O O . GLU A 1 172 ? 12.712 11.161 -5.830 1.00 51.28 172 GLU A O 1
ATOM 1353 N N . ILE A 1 173 ? 13.591 12.472 -4.225 1.00 53.38 173 ILE A N 1
ATOM 1354 C CA . ILE A 1 173 ? 13.072 11.786 -3.043 1.00 53.38 173 ILE A CA 1
ATOM 1355 C C . ILE A 1 173 ? 11.533 11.788 -3.151 1.00 53.38 173 ILE A C 1
ATOM 1357 O O . ILE A 1 173 ? 10.928 12.855 -3.017 1.00 53.38 173 ILE A O 1
ATOM 1361 N N . PRO A 1 174 ? 10.867 10.640 -3.396 1.00 52.38 174 PRO A N 1
ATOM 1362 C CA . PRO A 1 174 ? 9.419 10.616 -3.565 1.00 52.38 174 PRO A CA 1
ATOM 1363 C C . PRO A 1 174 ? 8.725 11.145 -2.316 1.00 52.38 174 PRO A C 1
ATOM 1365 O O . PRO A 1 174 ? 9.184 10.902 -1.198 1.00 52.38 174 PRO A O 1
ATOM 1368 N N . GLY A 1 175 ? 7.556 11.769 -2.480 1.00 46.84 175 GLY A N 1
ATOM 1369 C CA . GLY A 1 175 ? 6.717 12.244 -1.371 1.00 46.84 175 GLY A CA 1
ATOM 1370 C C . GLY A 1 175 ? 6.393 11.180 -0.306 1.00 46.84 175 GLY A C 1
ATOM 1371 O O . GLY A 1 175 ? 6.050 11.535 0.818 1.00 46.84 175 GLY A O 1
ATOM 1372 N N . LEU A 1 176 ? 6.592 9.891 -0.608 1.00 47.31 176 LEU A N 1
ATOM 1373 C CA . LEU A 1 176 ? 6.558 8.783 0.352 1.00 47.31 176 LEU A CA 1
ATOM 1374 C C . LEU A 1 176 ? 7.548 8.973 1.518 1.00 47.31 176 LEU A C 1
ATOM 1376 O O . LEU A 1 176 ? 7.241 8.610 2.647 1.00 47.31 176 LEU A O 1
ATOM 1380 N N . ILE A 1 177 ? 8.708 9.587 1.271 1.00 50.94 177 ILE A N 1
ATOM 1381 C CA . ILE A 1 177 ? 9.740 9.860 2.282 1.00 50.94 177 ILE A CA 1
ATOM 1382 C C . ILE A 1 177 ? 9.315 11.022 3.183 1.00 50.94 177 ILE A C 1
ATOM 1384 O O . ILE A 1 177 ? 9.519 10.966 4.392 1.00 50.94 177 ILE A O 1
ATOM 1388 N N . VAL A 1 178 ? 8.649 12.041 2.628 1.00 49.84 178 VAL A N 1
ATOM 1389 C CA . VAL A 1 178 ? 8.037 13.127 3.416 1.00 49.84 178 VAL A CA 1
ATOM 1390 C C . VAL A 1 178 ? 6.900 12.581 4.282 1.00 49.84 178 VAL A C 1
ATOM 1392 O O . VAL A 1 178 ? 6.782 12.952 5.447 1.00 49.84 178 VAL A O 1
ATOM 1395 N N . LEU A 1 179 ? 6.107 11.648 3.749 1.00 48.47 179 LEU A N 1
ATOM 1396 C CA . LEU A 1 179 ? 5.021 10.993 4.476 1.00 48.47 179 LEU A CA 1
ATOM 1397 C C . LEU A 1 179 ? 5.553 10.060 5.581 1.00 48.47 179 LEU A C 1
ATOM 1399 O O . LEU A 1 179 ? 5.030 10.067 6.693 1.00 48.47 179 LEU A O 1
ATOM 1403 N N . ALA A 1 180 ? 6.642 9.331 5.316 1.00 51.09 180 ALA A N 1
ATOM 1404 C CA . ALA A 1 180 ? 7.345 8.491 6.287 1.00 51.09 180 ALA A CA 1
ATOM 1405 C C . ALA A 1 180 ? 8.007 9.314 7.410 1.00 51.09 180 ALA A C 1
ATOM 1407 O O . ALA A 1 180 ? 7.874 8.974 8.587 1.00 51.09 180 ALA A O 1
ATOM 1408 N N . LEU A 1 181 ? 8.663 10.431 7.075 1.00 50.41 181 LEU A N 1
ATOM 1409 C CA . LEU A 1 181 ? 9.220 11.372 8.054 1.00 50.41 181 LEU A CA 1
ATOM 1410 C C . LEU A 1 181 ? 8.113 12.041 8.879 1.00 50.41 181 LEU A C 1
ATOM 1412 O O . LEU A 1 181 ? 8.230 12.134 10.100 1.00 50.41 181 LEU A O 1
ATOM 1416 N N . GLY A 1 182 ? 7.015 12.443 8.235 1.00 47.72 182 GLY A N 1
ATOM 1417 C CA . GLY A 1 182 ? 5.836 12.998 8.899 1.00 47.72 182 GLY A CA 1
ATOM 1418 C C . GLY A 1 182 ? 5.206 12.017 9.891 1.00 47.72 182 GLY A C 1
ATOM 1419 O O . GLY A 1 182 ? 4.934 12.389 11.032 1.00 47.72 182 GLY A O 1
ATOM 1420 N N . ALA A 1 183 ? 5.054 10.746 9.507 1.00 50.94 183 ALA A N 1
ATOM 1421 C CA . ALA A 1 183 ? 4.557 9.692 10.392 1.00 50.94 183 ALA A CA 1
ATOM 1422 C C . ALA A 1 183 ? 5.505 9.431 11.578 1.00 50.94 183 ALA A C 1
ATOM 1424 O O . ALA A 1 183 ? 5.046 9.278 12.710 1.00 50.94 183 ALA A O 1
ATOM 1425 N N . GLY A 1 184 ? 6.823 9.453 11.349 1.00 49.88 184 GLY A N 1
ATOM 1426 C CA . GLY A 1 184 ? 7.828 9.337 12.410 1.00 49.88 184 GLY A CA 1
ATOM 1427 C C . GLY A 1 184 ? 7.740 10.462 13.447 1.00 49.88 184 GLY A C 1
ATOM 1428 O O . GLY A 1 184 ? 7.784 10.195 14.647 1.00 49.88 184 GLY A O 1
ATOM 1429 N N . VAL A 1 185 ? 7.530 11.709 13.010 1.00 55.00 185 VAL A N 1
ATOM 1430 C CA . VAL A 1 185 ? 7.340 12.860 13.913 1.00 55.00 185 VAL A CA 1
ATOM 1431 C C . VAL A 1 185 ? 6.057 12.725 14.737 1.00 55.00 185 VAL A C 1
ATOM 1433 O O . VAL A 1 185 ? 6.074 13.009 15.934 1.00 55.00 185 VAL A O 1
ATOM 1436 N N . VAL A 1 186 ? 4.962 12.241 14.143 1.00 53.03 186 VAL A N 1
ATOM 1437 C CA . VAL A 1 186 ? 3.693 12.024 14.862 1.00 53.03 186 VAL A CA 1
ATOM 1438 C C . VAL A 1 186 ? 3.835 10.933 15.927 1.00 53.03 186 VAL A C 1
ATOM 1440 O O . VAL A 1 186 ? 3.364 11.113 17.048 1.00 53.03 186 VAL A O 1
ATOM 1443 N N . ILE A 1 187 ? 4.534 9.835 15.624 1.00 59.00 187 ILE A N 1
ATOM 1444 C CA . ILE A 1 187 ? 4.775 8.742 16.581 1.00 59.00 187 ILE A CA 1
ATOM 1445 C C . ILE A 1 187 ? 5.674 9.205 17.736 1.00 59.00 187 ILE A C 1
ATOM 1447 O O . ILE A 1 187 ? 5.361 8.938 18.896 1.00 59.00 187 ILE A O 1
ATOM 1451 N N . VAL A 1 188 ? 6.754 9.942 17.450 1.00 56.09 188 VAL A N 1
ATOM 1452 C CA . VAL A 1 188 ? 7.630 10.512 18.490 1.00 56.09 188 VAL A CA 1
ATOM 1453 C C . VAL A 1 188 ? 6.880 11.545 19.335 1.00 56.09 188 VAL A C 1
ATOM 1455 O O . VAL A 1 188 ? 7.029 11.556 20.556 1.00 56.09 188 VAL A O 1
ATOM 1458 N N . GLY A 1 189 ? 6.027 12.365 18.714 1.00 49.41 189 GLY A N 1
ATOM 1459 C CA . GLY A 1 189 ? 5.168 13.323 19.408 1.00 49.41 189 GLY A CA 1
ATOM 1460 C C . GLY A 1 189 ? 4.173 12.643 20.351 1.00 49.41 189 GLY A C 1
ATOM 1461 O O . GLY A 1 189 ? 4.076 13.024 21.515 1.00 49.41 189 GLY A O 1
ATOM 1462 N N . LEU A 1 190 ? 3.491 11.590 19.892 1.00 53.34 190 LEU A N 1
ATOM 1463 C CA . LEU A 1 190 ? 2.567 10.803 20.716 1.00 53.34 190 LEU A CA 1
ATOM 1464 C C . LEU A 1 190 ? 3.283 10.078 21.863 1.00 53.34 190 LEU A C 1
ATOM 1466 O O . LEU A 1 190 ? 2.771 10.055 22.981 1.00 53.34 190 LEU A O 1
ATOM 1470 N N . TRP A 1 191 ? 4.481 9.538 21.623 1.00 60.59 191 TRP A N 1
ATOM 1471 C CA . TRP A 1 191 ? 5.297 8.916 22.669 1.00 60.59 191 TRP A CA 1
ATOM 1472 C C . TRP A 1 191 ? 5.762 9.930 23.722 1.00 60.59 191 TRP A C 1
ATOM 1474 O O . TRP A 1 191 ? 5.688 9.650 24.917 1.00 60.59 191 TRP A O 1
ATOM 1484 N N . ALA A 1 192 ? 6.191 11.124 23.300 1.00 53.28 192 ALA A N 1
ATOM 1485 C CA . ALA A 1 192 ? 6.592 12.196 24.208 1.00 53.28 192 ALA A CA 1
ATOM 1486 C C . ALA A 1 192 ? 5.417 12.681 25.071 1.00 53.28 192 ALA A C 1
ATOM 1488 O O . ALA A 1 192 ? 5.573 12.834 26.279 1.00 53.28 192 ALA A O 1
ATOM 1489 N N . VAL A 1 193 ? 4.230 12.850 24.480 1.00 50.50 193 VAL A N 1
ATOM 1490 C CA . VAL A 1 193 ? 3.002 13.187 25.217 1.00 50.50 193 VAL A CA 1
ATOM 1491 C C . VAL A 1 193 ? 2.665 12.082 26.223 1.00 50.50 193 VAL A C 1
ATOM 1493 O O . VAL A 1 193 ? 2.484 12.372 27.402 1.00 50.50 193 VAL A O 1
ATOM 1496 N N . ALA A 1 194 ? 2.677 10.811 25.814 1.00 53.84 194 ALA A N 1
ATOM 1497 C CA . ALA A 1 194 ? 2.421 9.692 26.722 1.00 53.84 194 ALA A CA 1
ATOM 1498 C C . ALA A 1 194 ? 3.415 9.633 27.899 1.00 53.84 194 ALA A C 1
ATOM 1500 O O . ALA A 1 194 ? 3.017 9.319 29.011 1.00 53.84 194 ALA A O 1
ATOM 1501 N N . LYS A 1 195 ? 4.688 9.982 27.681 1.00 49.66 195 LYS A N 1
ATOM 1502 C CA . LYS A 1 195 ? 5.735 10.060 28.718 1.00 49.66 195 LYS A CA 1
ATOM 1503 C C . LYS A 1 195 ? 5.602 11.249 29.673 1.00 49.66 195 LYS A C 1
ATOM 1505 O O . LYS A 1 195 ? 6.189 11.204 30.746 1.00 49.66 195 LYS A O 1
ATOM 1510 N N . ILE A 1 196 ? 4.933 12.323 29.258 1.00 51.62 196 ILE A N 1
ATOM 1511 C CA . ILE A 1 196 ? 4.733 13.533 30.072 1.00 51.62 196 ILE A CA 1
ATOM 1512 C C . ILE A 1 196 ? 3.488 13.396 30.958 1.00 51.62 196 ILE A C 1
ATOM 1514 O O . ILE A 1 196 ? 3.451 13.964 32.046 1.00 51.62 196 ILE A O 1
ATOM 1518 N N . PHE A 1 197 ? 2.476 12.659 30.495 1.00 41.94 197 PHE A N 1
ATOM 1519 C CA . PHE A 1 197 ? 1.196 12.493 31.192 1.00 41.94 197 PHE A CA 1
ATOM 1520 C C . PHE A 1 197 ? 1.026 11.137 31.908 1.00 41.94 197 PHE A C 1
ATOM 1522 O O . PHE A 1 197 ? -0.017 10.926 32.526 1.00 41.94 197 PHE A O 1
ATOM 1529 N N . ALA A 1 198 ? 2.018 10.242 31.834 1.00 41.28 198 ALA A N 1
ATOM 1530 C CA . ALA A 1 198 ? 2.125 9.015 32.634 1.00 41.28 198 ALA A CA 1
ATOM 1531 C C . ALA A 1 198 ? 3.195 9.175 33.719 1.00 41.28 198 ALA A C 1
ATOM 1533 O O . ALA A 1 198 ? 2.956 8.685 34.845 1.00 41.28 198 ALA A O 1
#

Secondary structure (DSSP, 8-state):
-HHHHHHHHHHHTT--EEEEEEEEE--SS-PEEEEEEEE-SS---HHHHS-TTSTHHHHHHHHHHHHHHHHHHHHHHHHHHHHHHHHHHHHHHHHHSPPPEEEE-SSSEEEESSHHHHHHHHHHHEEEE-TTT--EEEETTT-SSGGGS-HHHHHHHHHHHHH------TT---HHHHHHHHHHHHHHHHHHHHHHH-

Sequence (198 aa):
AIKQKIDEDLLIQSVDGFCDEILAIQGIIQDTYKPRLWIAEEQPTLEAKLGTERLIAPGIIMALIYAITIIAVAITILVAVYLLSQSFMTIAEWVAKPPQYVGGTPETPVVYKSWSEYLSGQHLLYWYVCPKCGAGYGLKETYPHIEDVPQAEVDIFNEHVENCLGIPKDGEIPGLIVLALGAGVVIVGLWAVAKIFA

Foldseek 3Di:
DVQVVVQVV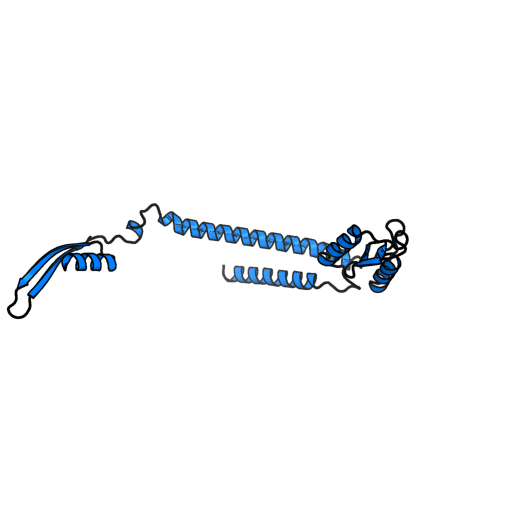CVVVLFAKGFPDWDWDDDPVDIDTDTDMDTDPDRPDVCNVQDPVPVCPVVVVVVVVVVVVVVVVVVVVVVLVVLLVVVVVVVVVCVVPPDFLWDDDPVDIDTDDFPVRSLVVLVVQAVAAQNFAGDGFHGCVVPVDPVSGDVVSVVVSVVCNVPPPGDDGPPPPPCVVVVSVVVVVVVVVVVVVVVVVD

pLDDT: mean 71.76, std 15.86, range [41.28, 95.12]